Protein AF-A0A7S2DNY4-F1 (afdb_monomer_lite)

Organism: NCBI:txid156173

Radius of gyration: 31.81 Å; chains: 1; bounding box: 80×97×80 Å

Structure (mmCIF, N/CA/C/O backbone):
data_AF-A0A7S2DNY4-F1
#
_entry.id   AF-A0A7S2DNY4-F1
#
loop_
_atom_site.group_PDB
_atom_site.id
_atom_site.type_symbol
_atom_site.label_atom_id
_atom_site.label_alt_id
_atom_site.label_comp_id
_atom_site.label_asym_id
_atom_site.label_entity_id
_atom_site.label_seq_id
_atom_site.pdbx_PDB_ins_code
_atom_site.Cartn_x
_atom_site.Cartn_y
_atom_site.Cartn_z
_atom_site.occupancy
_atom_site.B_iso_or_equiv
_atom_site.auth_seq_id
_atom_site.auth_comp_id
_atom_site.auth_asym_id
_atom_site.auth_atom_id
_atom_site.pdbx_PDB_model_num
ATOM 1 N N . ALA A 1 1 ? 21.271 26.462 -1.110 1.00 66.25 1 ALA A N 1
ATOM 2 C CA . ALA A 1 1 ? 22.446 25.571 -1.127 1.00 66.25 1 ALA A CA 1
ATOM 3 C C . ALA A 1 1 ? 22.171 24.322 -0.297 1.00 66.25 1 ALA A C 1
ATOM 5 O 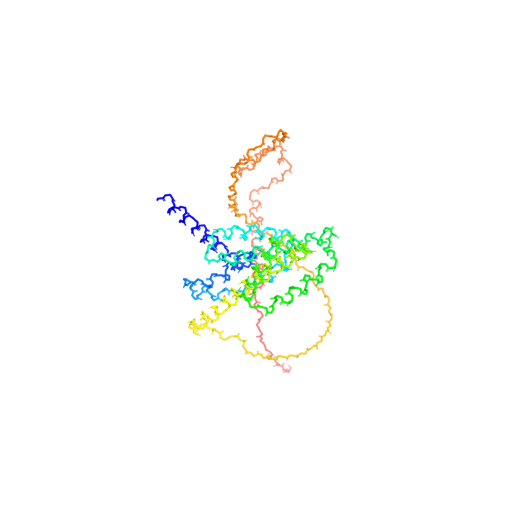O . ALA A 1 1 ? 22.101 23.269 -0.898 1.00 66.25 1 ALA A O 1
ATOM 6 N N . PHE A 1 2 ? 21.908 24.433 1.014 1.00 72.88 2 PHE A N 1
ATOM 7 C CA . PHE A 1 2 ? 21.567 23.282 1.872 1.00 72.88 2 PHE A CA 1
ATOM 8 C C . PHE A 1 2 ? 20.308 22.519 1.410 1.00 72.88 2 PHE A C 1
ATOM 10 O O . PHE A 1 2 ? 20.415 21.366 1.028 1.00 72.88 2 PHE A O 1
ATOM 17 N N . TYR A 1 3 ? 19.165 23.203 1.273 1.00 73.00 3 TYR A N 1
ATOM 18 C CA . TYR A 1 3 ? 17.910 22.604 0.774 1.00 73.00 3 TYR A CA 1
ATOM 19 C C . TYR A 1 3 ? 17.984 22.005 -0.641 1.00 73.00 3 TYR A C 1
ATOM 21 O O . TYR A 1 3 ? 17.169 21.174 -1.018 1.00 73.00 3 TYR A O 1
ATOM 29 N N . ASP A 1 4 ? 18.928 22.473 -1.456 1.00 82.44 4 ASP A N 1
ATOM 30 C CA . ASP A 1 4 ? 19.145 21.958 -2.815 1.00 82.44 4 ASP A CA 1
ATOM 31 C C . ASP A 1 4 ? 20.057 20.719 -2.802 1.00 82.44 4 ASP A C 1
ATOM 33 O O . ASP A 1 4 ? 20.100 19.972 -3.770 1.00 82.44 4 ASP A O 1
ATOM 37 N N . ASN A 1 5 ? 20.798 20.506 -1.711 1.00 83.94 5 ASN A N 1
ATOM 38 C CA . ASN A 1 5 ? 21.555 19.283 -1.476 1.00 83.94 5 ASN A CA 1
ATOM 39 C C . ASN A 1 5 ? 20.653 18.201 -0.870 1.00 83.94 5 ASN A C 1
ATOM 41 O O . ASN A 1 5 ? 20.598 17.109 -1.408 1.00 83.94 5 ASN A O 1
ATOM 45 N N . GLU A 1 6 ? 19.869 18.552 0.153 1.00 84.50 6 GLU A N 1
ATOM 46 C CA . GLU A 1 6 ? 18.916 17.652 0.824 1.00 84.50 6 GLU A CA 1
ATOM 47 C C . GLU A 1 6 ? 17.929 17.016 -0.168 1.00 84.50 6 GLU A C 1
ATOM 49 O O . GLU A 1 6 ? 17.829 15.799 -0.259 1.00 84.50 6 GLU A O 1
ATOM 54 N N . LYS A 1 7 ? 17.303 17.817 -1.040 1.00 84.38 7 LYS A N 1
ATOM 55 C CA . LYS A 1 7 ? 16.416 17.279 -2.086 1.00 84.38 7 LYS A CA 1
ATOM 56 C C . LYS A 1 7 ? 17.129 16.365 -3.083 1.00 84.38 7 LYS A C 1
ATOM 58 O O . LYS A 1 7 ? 16.564 15.372 -3.526 1.00 84.38 7 LYS A O 1
ATOM 63 N N . ARG A 1 8 ? 18.367 16.699 -3.467 1.00 86.06 8 ARG A N 1
ATOM 64 C CA . ARG A 1 8 ? 19.157 15.844 -4.370 1.00 86.06 8 ARG A CA 1
ATOM 65 C C . ARG A 1 8 ? 19.539 14.530 -3.703 1.00 86.06 8 ARG A C 1
ATOM 67 O O . ARG A 1 8 ? 19.616 13.512 -4.384 1.00 86.06 8 ARG A O 1
ATOM 74 N N . GLU A 1 9 ? 19.793 14.563 -2.403 1.00 88.50 9 GLU A N 1
ATOM 75 C CA . GLU A 1 9 ? 20.090 13.391 -1.596 1.00 88.50 9 GLU A CA 1
ATOM 76 C C . GLU A 1 9 ? 18.865 12.477 -1.480 1.00 88.50 9 GLU A C 1
ATOM 78 O O . GLU A 1 9 ? 18.977 11.299 -1.810 1.00 88.50 9 GLU A O 1
ATOM 83 N N . GLU A 1 10 ? 17.685 13.013 -1.160 1.00 87.69 10 GLU A N 1
ATOM 84 C CA . GLU A 1 10 ? 16.417 12.263 -1.152 1.00 87.69 10 GLU A CA 1
ATOM 85 C C . GLU A 1 10 ? 16.124 11.612 -2.517 1.00 87.69 10 GLU A C 1
ATOM 87 O O . GLU A 1 10 ? 15.805 10.423 -2.602 1.00 87.69 10 GLU A O 1
ATOM 92 N N . GLU A 1 11 ? 16.292 12.358 -3.615 1.00 86.69 11 GLU A N 1
ATOM 93 C CA . GLU A 1 11 ? 16.132 11.830 -4.976 1.00 86.69 11 GLU A CA 1
ATOM 94 C C . GLU A 1 11 ? 17.141 10.719 -5.293 1.00 86.69 11 GLU A C 1
ATOM 96 O O . GLU A 1 11 ? 16.809 9.738 -5.968 1.00 86.69 11 GLU A O 1
ATOM 101 N N . PHE A 1 12 ? 18.384 10.862 -4.830 1.00 89.56 12 PHE A N 1
ATOM 102 C CA . PHE A 1 12 ? 19.413 9.845 -5.006 1.00 89.56 12 PHE A CA 1
ATOM 103 C C . PHE A 1 12 ? 19.085 8.585 -4.203 1.00 89.56 12 PHE A C 1
ATOM 105 O O . PHE A 1 12 ? 19.126 7.488 -4.763 1.00 89.56 12 PHE A O 1
ATOM 112 N N . GLN A 1 13 ? 18.687 8.729 -2.938 1.00 88.50 13 GLN A N 1
ATOM 113 C CA . GLN A 1 13 ? 18.249 7.622 -2.088 1.00 88.50 13 GLN A CA 1
ATOM 114 C C . GLN A 1 13 ? 17.053 6.889 -2.703 1.00 88.50 13 GLN A C 1
ATOM 116 O O . GLN A 1 13 ? 17.044 5.657 -2.756 1.00 88.50 13 GLN A O 1
ATOM 121 N N . LEU A 1 14 ? 16.078 7.622 -3.250 1.00 87.88 14 LEU A N 1
ATOM 122 C CA . LEU A 1 14 ? 14.929 7.032 -3.932 1.00 87.88 14 LEU A CA 1
ATOM 123 C C . LEU A 1 14 ? 15.353 6.224 -5.168 1.00 87.88 14 LEU A C 1
ATOM 125 O O . LEU A 1 14 ? 14.909 5.088 -5.336 1.00 87.88 14 LEU A O 1
ATOM 129 N N . LYS A 1 15 ? 16.254 6.761 -6.001 1.00 88.75 15 LYS A N 1
ATOM 130 C CA . LYS A 1 15 ? 16.796 6.051 -7.176 1.00 88.75 15 LYS A CA 1
ATOM 131 C C . LYS A 1 15 ? 17.591 4.806 -6.787 1.00 88.75 15 LYS A C 1
ATOM 133 O O . LYS A 1 15 ? 17.430 3.761 -7.411 1.00 88.75 15 LYS A O 1
ATOM 138 N N . GLN A 1 16 ? 18.422 4.888 -5.749 1.00 90.00 16 GLN A N 1
ATOM 139 C CA . GLN A 1 16 ? 19.158 3.734 -5.226 1.00 90.00 16 GLN A CA 1
ATOM 140 C C . GLN A 1 16 ? 18.201 2.661 -4.697 1.00 90.00 16 GLN A C 1
ATOM 142 O O . GLN A 1 16 ? 18.347 1.485 -5.027 1.00 90.00 16 GLN A O 1
ATOM 147 N N . SER A 1 17 ? 17.189 3.064 -3.922 1.00 87.94 17 SER A N 1
ATOM 148 C CA . SER A 1 17 ? 16.150 2.166 -3.411 1.00 87.94 17 SER A CA 1
ATOM 149 C C . SER A 1 17 ? 15.397 1.475 -4.552 1.00 87.94 17 SER A C 1
ATOM 151 O O . SER A 1 17 ? 15.199 0.264 -4.502 1.00 87.94 17 SER A O 1
ATOM 153 N N . HIS A 1 18 ? 15.049 2.216 -5.609 1.00 88.06 18 HIS A N 1
ATOM 154 C CA . HIS A 1 18 ? 14.408 1.674 -6.806 1.00 88.06 18 HIS A CA 1
ATOM 155 C C . HIS A 1 18 ? 15.294 0.653 -7.532 1.00 88.06 18 HIS A C 1
ATOM 157 O O . HIS A 1 18 ? 14.857 -0.465 -7.783 1.00 88.06 18 HIS A O 1
ATOM 163 N N . ASN A 1 19 ? 16.555 0.991 -7.811 1.00 89.00 19 ASN A N 1
ATOM 164 C CA . ASN A 1 19 ? 17.479 0.076 -8.489 1.00 89.00 19 ASN A CA 1
ATOM 165 C C . ASN A 1 19 ? 17.714 -1.209 -7.684 1.00 89.00 19 ASN A C 1
ATOM 167 O O . ASN A 1 19 ? 17.729 -2.300 -8.248 1.00 89.00 19 ASN A O 1
ATOM 171 N N . ARG A 1 20 ? 17.855 -1.103 -6.356 1.00 90.38 20 ARG A N 1
ATOM 172 C CA . ARG A 1 20 ? 17.975 -2.273 -5.472 1.00 90.38 20 ARG A CA 1
ATOM 173 C C . ARG A 1 20 ? 16.726 -3.150 -5.521 1.00 90.38 20 ARG A C 1
ATOM 175 O O . ARG A 1 20 ? 16.860 -4.370 -5.579 1.00 90.38 20 ARG A O 1
ATOM 182 N N . ALA A 1 21 ? 15.541 -2.540 -5.503 1.00 89.44 21 ALA A N 1
ATOM 183 C CA . ALA A 1 21 ? 14.273 -3.252 -5.630 1.00 89.44 21 ALA A CA 1
ATOM 184 C C . ALA A 1 21 ? 14.193 -4.003 -6.968 1.00 89.44 21 ALA A C 1
ATOM 186 O O . ALA A 1 21 ? 13.974 -5.211 -6.975 1.00 89.44 21 ALA A O 1
ATOM 187 N N . HIS A 1 22 ? 14.484 -3.322 -8.079 1.00 89.81 22 HIS A N 1
ATOM 188 C CA . HIS A 1 22 ? 14.480 -3.911 -9.419 1.00 89.81 22 HIS A CA 1
ATOM 189 C C . HIS A 1 22 ? 15.436 -5.112 -9.543 1.00 89.81 22 HIS A C 1
ATOM 191 O O . HIS A 1 22 ? 15.054 -6.173 -10.038 1.00 89.81 22 HIS A O 1
ATOM 197 N N . ILE A 1 23 ? 16.662 -5.010 -9.012 1.00 90.12 23 ILE A N 1
ATOM 198 C CA . ILE A 1 23 ? 17.617 -6.135 -8.994 1.00 90.12 23 ILE A CA 1
ATOM 199 C C . ILE A 1 23 ? 17.047 -7.331 -8.215 1.00 90.12 23 ILE A C 1
ATOM 201 O O . ILE A 1 23 ? 17.104 -8.465 -8.682 1.00 90.12 23 ILE A O 1
ATOM 205 N N . ARG A 1 24 ? 16.450 -7.110 -7.038 1.00 92.19 24 ARG A N 1
ATOM 206 C CA . ARG A 1 24 ? 15.883 -8.214 -6.246 1.00 92.19 24 ARG A CA 1
ATOM 207 C C . ARG A 1 24 ? 14.709 -8.890 -6.944 1.00 92.19 24 ARG A C 1
ATOM 209 O O . ARG A 1 24 ? 14.608 -10.116 -6.878 1.00 92.19 24 ARG A O 1
ATOM 216 N N . VAL A 1 25 ? 13.831 -8.121 -7.591 1.00 91.06 25 VAL A N 1
ATOM 217 C CA . VAL A 1 25 ? 12.679 -8.689 -8.305 1.00 91.06 25 VAL A CA 1
ATOM 218 C C . VAL A 1 25 ? 13.137 -9.479 -9.529 1.00 91.06 25 VAL A C 1
ATOM 220 O O . VAL A 1 25 ? 12.710 -10.620 -9.708 1.00 91.06 25 VAL A O 1
ATOM 223 N N . THR A 1 26 ? 14.072 -8.938 -10.313 1.00 88.94 26 THR A N 1
ATOM 224 C CA . THR A 1 26 ? 14.643 -9.641 -11.476 1.00 88.94 26 THR A CA 1
ATOM 225 C C . THR A 1 26 ? 15.388 -10.924 -11.087 1.00 88.94 26 THR A C 1
ATOM 227 O O . THR A 1 26 ? 15.329 -11.912 -11.818 1.00 88.94 26 THR A O 1
ATOM 230 N N . GLU A 1 27 ? 16.008 -10.966 -9.906 1.00 91.81 27 GLU A N 1
ATOM 231 C CA . GLU A 1 27 ? 16.640 -12.166 -9.333 1.00 91.81 27 GLU A CA 1
ATOM 232 C C . GLU A 1 27 ? 15.645 -13.160 -8.695 1.00 91.81 27 GLU A C 1
ATOM 234 O O . GLU A 1 27 ? 16.053 -14.222 -8.222 1.00 91.81 27 GLU A O 1
ATOM 239 N N . GLY A 1 28 ? 14.343 -12.851 -8.668 1.00 88.81 28 GLY A N 1
ATOM 240 C CA . GLY A 1 28 ? 13.301 -13.725 -8.114 1.00 88.81 28 GLY A CA 1
ATOM 241 C C . GLY A 1 28 ? 13.234 -13.754 -6.582 1.00 88.81 28 GLY A C 1
ATOM 242 O O . GLY A 1 28 ? 12.648 -14.669 -6.008 1.00 88.81 28 GLY A O 1
ATOM 243 N N . ARG A 1 29 ? 13.833 -12.762 -5.917 1.00 91.25 29 ARG A N 1
ATOM 244 C CA . ARG A 1 29 ? 13.894 -12.613 -4.452 1.00 91.25 29 ARG A CA 1
ATOM 245 C C . ARG A 1 29 ? 13.378 -11.248 -3.984 1.00 91.25 29 ARG A C 1
ATOM 247 O O . ARG A 1 29 ? 13.842 -10.711 -2.978 1.00 91.25 29 ARG A O 1
ATOM 254 N N . GLY A 1 30 ? 12.461 -10.669 -4.755 1.00 88.69 30 GLY A N 1
ATOM 255 C CA . GLY A 1 30 ? 11.836 -9.387 -4.452 1.00 88.69 30 GLY A CA 1
ATOM 256 C C . GLY A 1 30 ? 11.062 -9.445 -3.141 1.00 88.69 30 GLY A C 1
ATOM 257 O O . GLY A 1 30 ? 10.309 -10.389 -2.899 1.00 88.69 30 GLY A O 1
ATOM 258 N N . LYS A 1 31 ? 11.240 -8.429 -2.295 1.00 92.19 31 LYS A N 1
ATOM 259 C CA . LYS A 1 31 ? 10.370 -8.225 -1.136 1.00 92.19 31 LYS A CA 1
ATOM 260 C C . LYS A 1 31 ? 9.000 -7.709 -1.593 1.00 92.19 31 LYS A C 1
ATOM 262 O O . LYS A 1 31 ? 8.906 -7.113 -2.668 1.00 92.19 31 LYS A O 1
ATOM 267 N N . PRO A 1 32 ? 7.951 -7.816 -0.762 1.00 92.56 32 PRO A N 1
ATOM 268 C CA . PRO A 1 32 ? 6.645 -7.252 -1.092 1.00 92.56 32 PRO A CA 1
ATOM 269 C C . PRO A 1 32 ? 6.681 -5.759 -1.453 1.00 92.56 32 PRO A C 1
ATOM 271 O O . PRO A 1 32 ? 6.035 -5.337 -2.409 1.00 92.56 32 PRO A O 1
ATOM 274 N N . ILE A 1 33 ? 7.492 -4.960 -0.747 1.00 93.62 33 ILE A N 1
ATOM 275 C CA . ILE A 1 33 ? 7.677 -3.539 -1.076 1.00 93.62 33 ILE A CA 1
ATOM 276 C C . ILE A 1 33 ? 8.336 -3.335 -2.445 1.00 93.62 33 ILE A C 1
ATOM 278 O O . ILE A 1 33 ? 8.017 -2.369 -3.139 1.00 93.62 33 ILE A O 1
ATOM 282 N N . ASP A 1 34 ? 9.238 -4.238 -2.841 1.00 93.62 34 ASP A N 1
ATOM 283 C CA . ASP A 1 34 ? 9.963 -4.153 -4.105 1.00 93.62 34 ASP A CA 1
ATOM 284 C C . ASP A 1 34 ? 8.990 -4.388 -5.270 1.00 93.62 34 ASP A C 1
ATOM 286 O O . ASP A 1 34 ? 8.984 -3.610 -6.220 1.00 93.62 34 ASP A O 1
ATOM 290 N N . LEU A 1 35 ? 8.094 -5.376 -5.143 1.00 92.44 35 LEU A N 1
ATOM 291 C CA . LEU A 1 35 ? 7.047 -5.683 -6.128 1.00 92.44 35 LEU A CA 1
ATOM 292 C C . LEU A 1 35 ? 6.082 -4.505 -6.321 1.00 92.44 35 LEU A C 1
ATOM 294 O O . LEU A 1 35 ? 5.736 -4.147 -7.450 1.00 92.44 35 LEU A O 1
ATOM 298 N N . VAL A 1 36 ? 5.679 -3.854 -5.225 1.00 93.19 36 VAL A N 1
ATOM 299 C CA . VAL A 1 36 ? 4.837 -2.648 -5.280 1.00 93.19 36 VAL A CA 1
ATOM 300 C C . VAL A 1 36 ? 5.592 -1.484 -5.913 1.00 93.19 36 VAL A C 1
ATOM 302 O O . VAL A 1 36 ? 5.057 -0.805 -6.786 1.00 93.19 36 VAL A O 1
ATOM 305 N N . SER A 1 37 ? 6.839 -1.256 -5.496 1.00 92.25 37 SER A N 1
ATOM 306 C CA . SER A 1 37 ? 7.688 -0.191 -6.033 1.00 92.25 37 SER A CA 1
ATOM 307 C C . SER A 1 37 ? 7.889 -0.334 -7.538 1.00 92.25 37 SER A C 1
ATOM 309 O O . SER A 1 37 ? 7.795 0.650 -8.265 1.00 92.25 37 SER A O 1
ATOM 311 N N . GLU A 1 38 ? 8.176 -1.546 -7.999 1.00 91.94 38 GLU A N 1
ATOM 312 C CA . GLU A 1 38 ? 8.375 -1.836 -9.414 1.00 91.94 38 GLU A CA 1
ATOM 313 C C . GLU A 1 38 ? 7.056 -1.732 -10.193 1.00 91.94 38 GLU A C 1
ATOM 315 O O . GLU A 1 38 ? 7.017 -1.198 -11.294 1.00 91.94 38 GLU A O 1
ATOM 320 N N . SER A 1 39 ? 5.928 -2.123 -9.596 1.00 92.62 39 SER A N 1
ATOM 321 C CA . SER A 1 39 ? 4.612 -1.903 -10.210 1.00 92.62 39 SER A CA 1
ATOM 322 C C . SER A 1 39 ? 4.319 -0.412 -10.426 1.00 92.62 39 SER A C 1
ATOM 324 O O . SER A 1 39 ? 3.777 -0.033 -11.462 1.00 92.62 39 SER A O 1
ATOM 3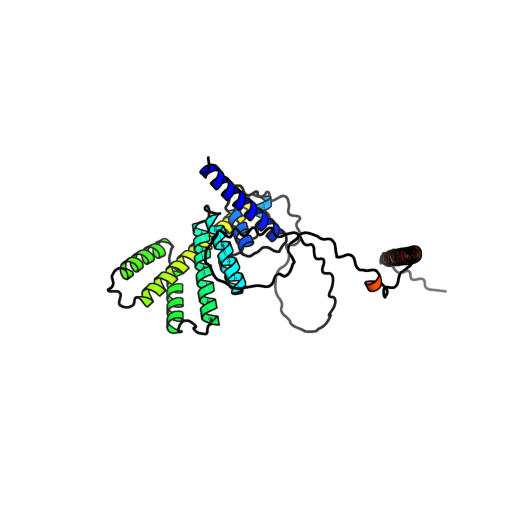26 N N . LEU A 1 40 ? 4.688 0.452 -9.476 1.00 92.62 40 LEU A N 1
ATOM 327 C CA . LEU A 1 40 ? 4.494 1.899 -9.598 1.00 92.62 40 LEU A CA 1
ATOM 328 C C . LEU A 1 40 ? 5.430 2.555 -10.618 1.00 92.62 40 LEU A C 1
ATOM 330 O O . LEU A 1 40 ? 5.070 3.599 -11.162 1.00 92.62 40 LEU A O 1
ATOM 334 N N . SER A 1 41 ? 6.599 1.973 -10.906 1.00 90.88 41 SER A N 1
ATOM 335 C CA . SER A 1 41 ? 7.538 2.550 -11.877 1.00 90.88 41 SER A CA 1
ATOM 336 C C . SER A 1 41 ? 6.949 2.604 -13.289 1.00 90.88 41 SER A C 1
ATOM 338 O O . SER A 1 41 ? 7.241 3.532 -14.038 1.00 90.88 41 SER A O 1
ATOM 340 N N . LEU A 1 42 ? 6.010 1.705 -13.611 1.00 92.06 42 LEU A N 1
ATOM 341 C CA . LEU A 1 42 ? 5.239 1.729 -14.858 1.00 92.06 42 LEU A CA 1
ATOM 342 C C . LEU A 1 42 ? 4.471 3.041 -15.069 1.00 92.06 42 LEU A C 1
ATOM 344 O O . LEU A 1 42 ? 4.240 3.433 -16.212 1.00 92.06 42 LEU A O 1
ATOM 348 N N . LEU A 1 43 ? 4.066 3.718 -13.989 1.00 92.19 43 LEU A N 1
ATOM 349 C CA . LEU A 1 43 ? 3.361 5.002 -14.053 1.00 92.19 43 LEU A CA 1
ATOM 350 C C . LEU A 1 43 ? 4.291 6.191 -14.312 1.00 92.19 43 LEU A C 1
ATOM 352 O O . LEU A 1 43 ? 3.802 7.299 -14.530 1.00 92.19 43 LEU A O 1
ATOM 356 N N . LEU A 1 44 ? 5.608 5.991 -14.271 1.00 90.00 44 LEU A N 1
ATOM 357 C CA . LEU A 1 44 ? 6.572 7.037 -14.576 1.00 90.00 44 LEU A CA 1
ATOM 358 C C . LEU A 1 44 ? 6.681 7.239 -16.095 1.00 90.00 44 LEU A C 1
ATOM 360 O O . LEU A 1 44 ? 6.538 6.310 -16.891 1.00 90.00 44 LEU A O 1
ATOM 364 N N . GLU A 1 45 ? 6.893 8.485 -16.514 1.00 84.12 45 GLU A N 1
ATOM 365 C CA . GLU A 1 45 ? 6.951 8.842 -17.938 1.00 84.12 45 GLU A CA 1
ATOM 366 C C . GLU A 1 45 ? 8.257 8.391 -18.611 1.00 84.12 45 GLU A C 1
ATOM 368 O O . GLU A 1 45 ? 8.278 8.187 -19.824 1.00 84.12 45 GLU A O 1
ATOM 373 N N . ASP A 1 46 ? 9.324 8.237 -17.827 1.00 84.12 46 ASP A N 1
ATOM 374 C CA . ASP A 1 46 ? 10.694 7.940 -18.246 1.00 84.12 46 ASP A CA 1
ATOM 375 C C . ASP A 1 46 ? 11.028 6.443 -18.293 1.00 84.12 46 ASP A C 1
ATOM 377 O O . ASP A 1 46 ? 12.172 6.089 -18.568 1.00 84.12 46 ASP A O 1
ATOM 381 N N . ILE A 1 47 ? 10.051 5.561 -18.063 1.00 84.38 47 ILE A N 1
ATOM 382 C CA . ILE A 1 47 ? 10.285 4.119 -18.140 1.00 84.38 47 ILE A CA 1
ATOM 383 C C . ILE A 1 47 ? 10.519 3.659 -19.586 1.00 84.38 47 ILE A C 1
ATOM 385 O O . ILE A 1 47 ? 9.718 3.921 -20.493 1.00 84.38 47 ILE A O 1
ATOM 389 N N . GLU A 1 48 ? 11.617 2.935 -19.795 1.00 82.75 48 GLU A N 1
ATOM 390 C CA . GLU A 1 48 ? 11.963 2.365 -21.095 1.00 82.75 48 GLU A CA 1
ATOM 391 C C . GLU A 1 48 ? 11.039 1.176 -21.437 1.00 82.75 48 GLU A C 1
ATOM 393 O O . GLU A 1 48 ? 10.682 0.390 -20.552 1.00 82.75 48 GLU A O 1
ATOM 398 N N . PRO A 1 49 ? 10.651 0.978 -22.715 1.00 79.62 49 PRO A N 1
ATOM 399 C CA . PRO A 1 49 ? 9.767 -0.123 -23.111 1.00 79.62 49 PRO A CA 1
ATOM 400 C C . PRO A 1 49 ? 10.303 -1.517 -22.752 1.00 79.62 49 PRO A C 1
ATOM 402 O O . PRO A 1 49 ? 9.521 -2.405 -22.417 1.00 79.62 49 PRO A O 1
ATOM 405 N N . GLU A 1 50 ? 11.625 -1.705 -22.813 1.00 81.19 50 GLU A N 1
ATOM 406 C CA . GLU A 1 50 ? 12.293 -2.964 -22.459 1.00 81.19 50 GLU A CA 1
ATOM 407 C C . GLU A 1 50 ? 12.170 -3.271 -20.960 1.00 81.19 50 GLU A C 1
ATOM 409 O O . GLU A 1 50 ? 11.846 -4.398 -20.585 1.00 81.19 50 GLU A O 1
ATOM 414 N N . GLU A 1 51 ? 12.359 -2.260 -20.105 1.00 81.69 51 GLU A N 1
ATOM 415 C CA . GLU A 1 51 ? 12.196 -2.383 -18.653 1.00 81.69 51 GLU A CA 1
ATOM 416 C C . GLU A 1 51 ? 10.730 -2.674 -18.310 1.00 81.69 51 GLU A C 1
ATOM 418 O O . GLU A 1 51 ? 10.428 -3.644 -17.614 1.00 81.69 51 GLU A O 1
ATOM 423 N N . ALA A 1 52 ? 9.799 -1.917 -18.900 1.00 85.00 52 ALA A N 1
ATOM 424 C CA . ALA A 1 52 ? 8.365 -2.094 -18.692 1.00 85.00 52 ALA A CA 1
ATOM 425 C C . ALA A 1 52 ? 7.848 -3.494 -19.078 1.00 85.00 52 ALA A C 1
ATOM 427 O O . ALA A 1 52 ? 6.911 -4.000 -18.454 1.00 85.00 52 ALA A O 1
ATOM 428 N N . ALA A 1 53 ? 8.443 -4.137 -20.089 1.00 84.44 53 ALA A N 1
ATOM 429 C CA . ALA A 1 53 ? 8.044 -5.472 -20.537 1.00 84.44 53 ALA A CA 1
ATOM 430 C C . ALA A 1 53 ? 8.316 -6.564 -19.484 1.00 84.44 53 ALA A C 1
ATOM 432 O O . ALA A 1 53 ? 7.547 -7.526 -19.381 1.00 84.44 53 ALA A O 1
ATOM 433 N N . GLY A 1 54 ? 9.381 -6.412 -18.690 1.00 85.25 54 GLY A N 1
ATOM 434 C CA . GLY A 1 54 ? 9.762 -7.361 -17.640 1.00 85.25 54 GLY A CA 1
ATOM 435 C C . GLY A 1 54 ? 8.890 -7.285 -16.384 1.00 85.25 54 GLY A C 1
ATOM 436 O O . GLY A 1 54 ? 8.726 -8.288 -15.685 1.00 85.25 54 GLY A O 1
ATOM 437 N N . ILE A 1 55 ? 8.282 -6.126 -16.121 1.00 89.00 55 ILE A N 1
ATOM 438 C CA . ILE A 1 55 ? 7.561 -5.853 -14.873 1.00 89.00 55 ILE A CA 1
ATOM 439 C C . ILE A 1 55 ? 6.223 -6.586 -14.849 1.00 89.00 55 ILE A C 1
ATOM 441 O O . ILE A 1 55 ? 5.391 -6.449 -15.751 1.00 89.00 55 ILE A O 1
ATOM 445 N N . LYS A 1 56 ? 5.955 -7.343 -13.782 1.00 89.50 56 LYS A N 1
ATOM 446 C CA . LYS A 1 56 ? 4.669 -8.018 -13.548 1.00 89.50 56 LYS A CA 1
ATOM 447 C C . LYS A 1 56 ? 3.915 -7.303 -12.424 1.00 89.50 56 LYS A C 1
ATOM 449 O O . LYS A 1 56 ? 4.262 -7.503 -11.270 1.00 89.50 56 LYS A O 1
ATOM 454 N N . PRO A 1 57 ? 2.892 -6.489 -12.743 1.00 89.81 57 PRO A N 1
ATOM 455 C CA . PRO A 1 57 ? 2.187 -5.732 -11.728 1.00 89.81 57 PRO A CA 1
ATOM 456 C C . PRO A 1 57 ? 1.310 -6.656 -10.887 1.00 89.81 57 PRO A C 1
ATOM 458 O O . PRO A 1 57 ? 0.363 -7.272 -11.391 1.00 89.81 57 PRO A O 1
ATOM 461 N N . GLU A 1 58 ? 1.618 -6.723 -9.600 1.00 88.25 58 GLU A N 1
ATOM 462 C CA . GLU A 1 58 ? 0.866 -7.490 -8.610 1.00 88.25 58 GLU A CA 1
ATOM 463 C C . GLU A 1 58 ? -0.162 -6.609 -7.906 1.00 88.25 58 GLU A C 1
ATOM 465 O O . GLU A 1 58 ? 0.040 -5.405 -7.759 1.00 88.25 58 GLU A O 1
ATOM 470 N N . ASP A 1 59 ? -1.284 -7.204 -7.496 1.00 90.94 59 ASP A N 1
ATOM 471 C CA . ASP A 1 59 ? -2.320 -6.485 -6.756 1.00 90.94 59 ASP A CA 1
ATOM 472 C C . ASP A 1 59 ? -1.817 -6.173 -5.335 1.00 90.94 59 ASP A C 1
ATOM 474 O O . ASP A 1 59 ? -1.661 -7.103 -4.531 1.00 90.94 59 ASP A O 1
ATOM 478 N N . PRO A 1 60 ? -1.608 -4.890 -4.975 1.00 89.62 60 PRO A N 1
ATOM 479 C CA . PRO A 1 60 ? -1.095 -4.536 -3.658 1.00 89.62 60 PRO A CA 1
ATOM 480 C C . PRO A 1 60 ? -2.038 -4.940 -2.516 1.00 89.62 60 PRO A C 1
ATOM 482 O O . PRO A 1 60 ? -1.593 -5.090 -1.381 1.00 89.62 60 PRO A O 1
ATOM 485 N N . LEU A 1 61 ? -3.331 -5.156 -2.792 1.00 89.31 61 LEU A N 1
ATOM 486 C CA . LEU A 1 61 ? -4.303 -5.608 -1.791 1.00 89.31 61 LEU A CA 1
ATOM 487 C C . LEU A 1 61 ? -4.145 -7.091 -1.431 1.00 89.31 61 LEU A C 1
ATOM 489 O O . LEU A 1 61 ? -4.571 -7.505 -0.349 1.00 89.31 61 LEU A O 1
ATOM 493 N N . LEU A 1 62 ? -3.549 -7.898 -2.314 1.00 89.88 62 LEU A N 1
ATOM 494 C CA . LEU A 1 62 ? -3.316 -9.325 -2.069 1.00 89.88 62 LEU A CA 1
ATOM 495 C C . LEU A 1 62 ? -2.034 -9.582 -1.276 1.00 89.88 62 LEU A C 1
ATOM 497 O O . LEU A 1 62 ? -1.933 -10.612 -0.610 1.00 89.88 62 LEU A O 1
ATOM 501 N N . ILE A 1 63 ? -1.096 -8.634 -1.294 1.00 88.50 63 ILE A N 1
ATOM 502 C CA . ILE A 1 63 ? 0.193 -8.739 -0.604 1.00 88.50 63 ILE A CA 1
ATOM 503 C C . ILE A 1 63 ? 0.001 -8.977 0.895 1.00 88.50 63 ILE A C 1
ATOM 505 O O . ILE A 1 63 ? 0.610 -9.880 1.463 1.00 88.50 63 ILE A O 1
ATOM 509 N N . PHE A 1 64 ? -0.896 -8.226 1.535 1.00 86.44 64 PHE A N 1
ATOM 510 C CA . PHE A 1 64 ? -1.112 -8.318 2.981 1.00 86.44 64 PHE A CA 1
ATOM 511 C C . PHE A 1 64 ? -1.677 -9.672 3.440 1.00 86.44 64 PHE A C 1
ATOM 513 O O . PHE A 1 64 ? -1.515 -10.041 4.599 1.00 86.44 64 PHE A O 1
ATOM 520 N N . GLN A 1 65 ? -2.332 -10.431 2.555 1.00 83.81 65 GLN A N 1
ATOM 521 C CA . GLN A 1 65 ? -2.991 -11.693 2.917 1.00 83.81 65 GLN A CA 1
ATOM 522 C C . GLN A 1 65 ? -2.008 -12.858 3.081 1.00 83.81 65 GLN A C 1
ATOM 524 O O . GLN A 1 65 ? -2.363 -13.883 3.660 1.00 83.81 65 GLN A O 1
ATOM 529 N N . GLN A 1 66 ? -0.791 -12.719 2.553 1.00 82.94 66 GLN A N 1
ATOM 530 C CA . GLN A 1 66 ? 0.198 -13.796 2.485 1.00 82.94 66 GLN A CA 1
ATOM 531 C C . GLN A 1 66 ? 1.315 -13.654 3.529 1.00 82.94 66 GLN A C 1
ATOM 533 O O . GLN A 1 66 ? 2.196 -14.508 3.587 1.00 82.94 66 GLN A O 1
ATOM 538 N N . LEU A 1 67 ? 1.285 -12.598 4.349 1.00 88.94 67 LEU A N 1
ATOM 539 C CA . LEU A 1 67 ? 2.368 -12.248 5.267 1.00 88.94 67 LEU A CA 1
ATOM 540 C C . LEU A 1 67 ? 2.077 -12.681 6.704 1.00 88.94 67 LEU A C 1
ATOM 542 O O . LEU A 1 67 ? 0.954 -12.596 7.203 1.00 88.94 67 LEU A O 1
ATOM 546 N N . THR A 1 68 ? 3.125 -13.110 7.400 1.00 89.88 68 THR A N 1
ATOM 547 C CA . THR A 1 68 ? 3.099 -13.305 8.853 1.00 89.88 68 THR A CA 1
ATOM 548 C C . THR A 1 68 ? 3.100 -11.959 9.585 1.00 89.88 68 THR A C 1
ATOM 550 O O . THR A 1 68 ? 3.518 -10.941 9.043 1.00 89.88 68 THR A O 1
ATOM 553 N N . THR A 1 69 ? 2.712 -11.930 10.866 1.00 89.12 69 THR A N 1
ATOM 554 C CA . THR A 1 69 ? 2.724 -10.690 11.676 1.00 89.12 69 THR A CA 1
ATOM 555 C C . THR A 1 69 ? 4.099 -10.027 11.753 1.00 89.12 69 THR A C 1
ATOM 557 O O . THR A 1 69 ? 4.184 -8.807 11.830 1.00 89.12 69 THR A O 1
ATOM 560 N N . ARG A 1 70 ? 5.186 -10.811 11.730 1.00 91.44 70 ARG A N 1
ATOM 561 C CA . ARG A 1 70 ? 6.546 -10.256 11.705 1.00 91.44 70 ARG A CA 1
ATOM 562 C C . ARG A 1 70 ? 6.836 -9.574 10.368 1.00 91.44 70 ARG A C 1
ATOM 564 O O . ARG A 1 70 ? 7.262 -8.428 10.365 1.00 91.44 70 ARG A O 1
ATOM 571 N N . GLU A 1 71 ? 6.573 -10.262 9.261 1.00 93.00 71 GLU A N 1
ATOM 572 C CA . GLU A 1 71 ? 6.805 -9.728 7.911 1.00 93.00 71 GLU A CA 1
ATOM 573 C C . GLU A 1 71 ? 5.925 -8.510 7.625 1.00 93.00 71 GLU A C 1
ATOM 575 O O . GLU A 1 71 ? 6.355 -7.584 6.947 1.00 93.00 71 GLU A O 1
ATOM 580 N N . LEU A 1 72 ? 4.711 -8.479 8.179 1.00 93.12 72 LEU A N 1
ATOM 581 C CA . LEU A 1 72 ? 3.812 -7.341 8.059 1.00 93.12 72 LEU A CA 1
ATOM 582 C C . LEU A 1 72 ? 4.372 -6.089 8.753 1.00 93.12 72 LEU A C 1
ATOM 584 O O . LEU A 1 72 ? 4.355 -5.023 8.148 1.00 93.12 72 LEU A O 1
ATOM 588 N N . ARG A 1 73 ? 4.963 -6.231 9.949 1.00 93.31 73 ARG A N 1
ATOM 589 C CA . ARG A 1 73 ? 5.635 -5.124 10.660 1.00 93.31 73 ARG A CA 1
ATOM 590 C C . ARG A 1 73 ? 6.876 -4.623 9.934 1.00 93.31 73 ARG A C 1
ATOM 592 O O . ARG A 1 73 ? 7.119 -3.419 9.868 1.00 93.31 73 ARG A O 1
ATOM 599 N N . GLU A 1 74 ? 7.662 -5.540 9.374 1.00 93.88 74 GLU A N 1
ATOM 600 C CA . GLU A 1 74 ? 8.801 -5.183 8.522 1.00 93.88 74 GLU A CA 1
ATOM 601 C C . GLU A 1 74 ? 8.321 -4.403 7.286 1.00 93.88 74 GLU A C 1
ATOM 603 O O . GLU A 1 74 ? 8.858 -3.336 6.974 1.00 93.88 74 GLU A O 1
ATOM 608 N N . LEU A 1 75 ? 7.247 -4.873 6.641 1.00 94.31 75 LEU A N 1
ATOM 609 C CA . LEU A 1 75 ? 6.622 -4.191 5.512 1.00 94.31 75 LEU A CA 1
ATOM 610 C C . LEU A 1 75 ? 6.053 -2.820 5.909 1.00 94.31 75 LEU A C 1
ATOM 612 O O . LEU A 1 75 ? 6.224 -1.865 5.155 1.00 94.31 75 LEU A O 1
ATOM 616 N N . HIS A 1 76 ? 5.422 -2.675 7.077 1.00 94.56 76 HIS A N 1
ATOM 617 C CA . HIS A 1 76 ? 4.918 -1.387 7.571 1.00 94.56 76 HIS A CA 1
ATOM 618 C C . HIS A 1 76 ? 6.042 -0.362 7.716 1.00 94.56 76 HIS A C 1
ATOM 620 O O . HIS A 1 76 ? 5.915 0.768 7.233 1.00 94.56 76 HIS A O 1
ATOM 626 N N . ALA A 1 77 ? 7.173 -0.765 8.301 1.00 95.00 77 ALA A N 1
ATOM 627 C CA . ALA A 1 77 ? 8.352 0.086 8.430 1.00 95.00 77 ALA A CA 1
ATOM 628 C C . ALA A 1 77 ? 8.941 0.466 7.057 1.00 95.00 77 ALA A C 1
ATOM 630 O O . ALA A 1 77 ? 9.319 1.620 6.829 1.00 95.00 77 ALA A O 1
ATOM 631 N N . GLU A 1 78 ? 8.990 -0.475 6.112 1.00 94.19 78 GLU A N 1
ATOM 632 C CA . GLU A 1 78 ? 9.415 -0.223 4.730 1.00 94.19 78 GLU A CA 1
ATOM 633 C C . GLU A 1 78 ? 8.462 0.736 3.991 1.00 94.19 78 GLU A C 1
ATOM 635 O O . GLU A 1 78 ? 8.931 1.695 3.371 1.00 94.19 78 GLU A O 1
ATOM 640 N N . ILE A 1 79 ? 7.141 0.559 4.117 1.00 94.75 79 ILE A N 1
ATOM 641 C CA . ILE A 1 79 ? 6.119 1.473 3.580 1.00 94.75 79 ILE A CA 1
ATOM 642 C C . ILE A 1 79 ? 6.283 2.868 4.189 1.00 94.75 79 ILE A C 1
ATOM 644 O O . ILE A 1 79 ? 6.205 3.864 3.471 1.00 94.75 79 ILE A O 1
ATOM 648 N N . CYS A 1 80 ? 6.533 2.970 5.497 1.00 93.75 80 CYS A N 1
ATOM 649 C CA . CYS A 1 80 ? 6.714 4.256 6.164 1.00 93.75 80 CYS A CA 1
ATOM 650 C C . CYS A 1 80 ? 7.933 5.016 5.638 1.00 93.75 80 CYS A C 1
ATOM 652 O O . CYS A 1 80 ? 7.789 6.190 5.290 1.00 93.75 80 CYS A O 1
ATOM 654 N N . ARG A 1 81 ? 9.084 4.342 5.513 1.00 92.06 81 ARG A N 1
ATOM 655 C CA . ARG A 1 81 ? 10.292 4.916 4.899 1.00 92.06 81 ARG A CA 1
ATOM 656 C C . ARG A 1 81 ? 10.033 5.320 3.451 1.00 92.06 81 ARG A C 1
ATOM 658 O O . ARG A 1 81 ? 10.366 6.428 3.039 1.00 92.06 81 ARG A O 1
ATOM 665 N N . ARG A 1 82 ? 9.377 4.458 2.670 1.00 90.94 82 ARG A N 1
ATOM 666 C CA . ARG A 1 82 ? 9.096 4.752 1.262 1.00 90.94 82 ARG A CA 1
ATOM 667 C C . ARG A 1 82 ? 8.145 5.935 1.086 1.00 90.94 82 ARG A C 1
ATOM 669 O O . ARG A 1 82 ? 8.384 6.759 0.213 1.00 90.94 82 ARG A O 1
ATOM 676 N N . ALA A 1 83 ? 7.129 6.061 1.934 1.00 91.50 83 ALA A N 1
ATOM 677 C CA . ALA A 1 83 ? 6.189 7.181 1.919 1.00 91.50 83 ALA A CA 1
ATOM 678 C C . ALA A 1 83 ? 6.857 8.543 2.180 1.00 91.50 83 ALA A C 1
ATOM 680 O O . ALA A 1 83 ? 6.327 9.566 1.754 1.00 91.50 83 ALA A O 1
ATOM 681 N N . GLN A 1 84 ? 7.984 8.563 2.901 1.00 90.00 84 GLN A N 1
ATOM 682 C CA . GLN A 1 84 ? 8.766 9.780 3.139 1.00 90.00 84 GLN A CA 1
ATOM 683 C C . GLN A 1 84 ? 9.589 10.166 1.904 1.00 90.00 84 GLN A C 1
ATOM 685 O O . GLN A 1 84 ? 9.650 11.340 1.559 1.00 90.00 84 GLN A O 1
ATOM 690 N N . LEU A 1 85 ? 10.172 9.178 1.217 1.00 88.38 85 LEU A N 1
ATOM 691 C CA . LEU A 1 85 ? 11.036 9.400 0.054 1.00 88.38 85 LEU A CA 1
ATOM 692 C C . LEU A 1 85 ? 10.248 9.653 -1.243 1.00 88.38 85 LEU A C 1
ATOM 694 O O . LEU A 1 85 ? 10.614 10.499 -2.055 1.00 88.38 85 LEU A O 1
ATOM 698 N N . ASP A 1 86 ? 9.164 8.912 -1.470 1.00 88.69 86 ASP A N 1
ATOM 699 C CA . ASP A 1 86 ? 8.447 8.899 -2.745 1.00 88.69 86 ASP A CA 1
ATOM 700 C C . ASP A 1 86 ? 7.182 9.760 -2.710 1.00 88.69 86 ASP A C 1
ATOM 702 O O . ASP A 1 86 ? 6.042 9.288 -2.660 1.00 88.69 86 ASP A O 1
ATOM 706 N N . THR A 1 87 ? 7.405 11.070 -2.763 1.00 87.69 87 THR A N 1
ATOM 707 C CA . THR A 1 87 ? 6.339 12.081 -2.710 1.00 87.69 87 THR A CA 1
ATOM 708 C C . THR A 1 87 ? 5.383 12.031 -3.908 1.00 87.69 87 THR A C 1
ATOM 710 O O . THR A 1 87 ? 4.230 12.450 -3.786 1.00 87.69 87 THR A O 1
ATOM 713 N N . ARG A 1 88 ? 5.814 11.469 -5.048 1.00 90.00 88 ARG A N 1
ATOM 714 C CA . ARG A 1 88 ? 5.012 11.348 -6.284 1.00 90.00 88 ARG A CA 1
ATOM 715 C C . ARG A 1 88 ? 3.767 10.491 -6.084 1.00 90.00 88 ARG A C 1
ATOM 717 O O . ARG A 1 88 ? 2.700 10.826 -6.590 1.00 90.00 88 ARG A O 1
ATOM 724 N N . PHE A 1 89 ? 3.898 9.419 -5.306 1.00 92.44 89 PHE A N 1
ATOM 725 C CA . PHE A 1 89 ? 2.818 8.482 -5.000 1.00 92.44 89 PHE A CA 1
ATOM 726 C C . PHE A 1 89 ? 2.369 8.594 -3.534 1.00 92.44 89 PHE A C 1
ATOM 728 O O . PHE A 1 89 ? 1.939 7.616 -2.928 1.00 92.44 89 PHE A O 1
ATOM 735 N N . GLY A 1 90 ? 2.438 9.791 -2.938 1.00 92.50 90 GLY A N 1
ATOM 736 C CA . GLY A 1 90 ? 2.166 9.988 -1.508 1.00 92.50 90 GLY A CA 1
ATOM 737 C C . GLY A 1 90 ? 0.773 9.531 -1.050 1.00 92.50 90 GLY A C 1
ATOM 738 O O . GLY A 1 90 ? 0.640 8.935 0.018 1.00 92.50 90 GLY A O 1
ATOM 739 N N . SER A 1 91 ? -0.268 9.736 -1.866 1.00 93.19 91 SER A N 1
ATOM 740 C CA . SER A 1 91 ? -1.626 9.253 -1.561 1.00 93.19 91 SER A CA 1
ATOM 741 C C . SER A 1 91 ? -1.709 7.725 -1.544 1.00 93.19 91 SER A C 1
ATOM 743 O O . SER A 1 91 ? -2.375 7.156 -0.680 1.00 93.19 91 SER A O 1
ATOM 745 N N . PHE A 1 92 ? -1.003 7.064 -2.462 1.00 95.81 92 PHE A N 1
ATOM 746 C CA . PHE A 1 92 ? -0.902 5.611 -2.524 1.00 95.81 92 PHE A CA 1
ATOM 747 C C . PHE A 1 92 ? -0.158 5.050 -1.315 1.00 95.81 92 PHE A C 1
ATOM 749 O O . PHE A 1 92 ? -0.668 4.154 -0.650 1.00 95.81 92 PHE A O 1
ATOM 756 N N . TRP A 1 93 ? 1.012 5.603 -0.988 1.00 95.88 93 TRP A N 1
ATOM 757 C CA . TRP A 1 93 ? 1.797 5.142 0.155 1.00 95.88 93 TRP A CA 1
ATOM 758 C C . TRP A 1 93 ? 1.079 5.385 1.486 1.00 95.88 93 TRP A C 1
ATOM 760 O O . TRP A 1 93 ? 1.123 4.532 2.371 1.00 95.88 93 TRP A O 1
ATOM 770 N N . GLY A 1 94 ? 0.351 6.500 1.609 1.00 95.06 94 GLY A N 1
ATOM 771 C CA . GLY A 1 94 ? -0.536 6.754 2.745 1.00 95.06 94 GLY A CA 1
ATOM 772 C C . GLY A 1 94 ? -1.655 5.715 2.855 1.00 95.06 94 GLY A C 1
ATOM 773 O O . GLY A 1 94 ? -1.871 5.162 3.928 1.00 95.06 94 GLY A O 1
ATOM 774 N N . ALA A 1 95 ? -2.313 5.387 1.740 1.00 95.31 95 ALA A N 1
ATOM 775 C CA . ALA A 1 95 ? -3.337 4.345 1.705 1.00 95.31 95 ALA A CA 1
ATOM 776 C C . ALA A 1 95 ? -2.773 2.954 2.051 1.00 95.31 95 ALA A C 1
ATOM 778 O O . ALA A 1 95 ? -3.363 2.242 2.861 1.00 95.31 95 ALA A O 1
ATOM 779 N N . MET A 1 96 ? -1.613 2.583 1.499 1.00 95.19 96 MET A N 1
ATOM 780 C CA . MET A 1 96 ? -0.916 1.334 1.828 1.00 95.19 96 MET A CA 1
ATOM 781 C C . MET A 1 96 ? -0.577 1.245 3.317 1.00 95.19 96 MET A C 1
ATOM 783 O O . MET A 1 96 ? -0.773 0.193 3.919 1.00 95.19 96 MET A O 1
ATOM 787 N N . ARG A 1 97 ? -0.126 2.350 3.928 1.00 95.69 97 ARG A N 1
ATOM 788 C CA . ARG A 1 97 ? 0.144 2.416 5.369 1.00 95.69 97 ARG A CA 1
ATOM 789 C C . ARG A 1 97 ? -1.116 2.133 6.186 1.00 95.69 97 ARG A C 1
ATOM 791 O O . ARG A 1 97 ? -1.081 1.260 7.045 1.00 95.69 97 ARG A O 1
ATOM 798 N N . THR A 1 98 ? -2.226 2.809 5.883 1.00 94.62 98 THR A N 1
ATOM 799 C CA . THR A 1 98 ? -3.503 2.613 6.592 1.00 94.62 98 THR A CA 1
ATOM 800 C C . THR A 1 98 ? -4.013 1.174 6.484 1.00 94.62 98 THR A C 1
ATOM 802 O O . THR A 1 98 ? -4.533 0.632 7.455 1.00 94.62 98 THR A O 1
ATOM 805 N N . LEU A 1 99 ? -3.860 0.535 5.319 1.00 93.94 99 LEU A N 1
ATOM 806 C CA . LEU A 1 99 ? -4.233 -0.874 5.146 1.00 93.94 99 LEU A CA 1
ATOM 807 C C . LEU A 1 99 ? -3.336 -1.806 5.964 1.00 93.94 99 LEU A C 1
ATOM 809 O O . LEU A 1 99 ? -3.847 -2.713 6.612 1.00 93.94 99 LEU A O 1
ATOM 813 N N . CYS A 1 100 ? -2.026 -1.552 5.965 1.00 94.25 100 CYS A N 1
ATOM 814 C CA . CYS A 1 100 ? -1.053 -2.321 6.733 1.00 94.25 100 CYS A CA 1
ATOM 815 C C . CYS A 1 100 ? -1.368 -2.265 8.240 1.00 94.25 100 CYS A C 1
ATOM 817 O O . CYS A 1 100 ? -1.494 -3.305 8.881 1.00 94.25 100 CYS A O 1
ATOM 819 N N . GLU A 1 101 ? -1.618 -1.068 8.779 1.00 92.62 101 GLU A N 1
ATOM 820 C CA . GLU A 1 101 ? -1.975 -0.846 10.191 1.00 92.62 101 GLU A CA 1
ATOM 821 C C . GLU A 1 101 ? -3.256 -1.588 10.603 1.00 92.62 101 GLU A C 1
ATOM 823 O O . GLU A 1 101 ? -3.312 -2.205 11.666 1.00 92.62 101 GLU A O 1
ATOM 828 N N . ASP A 1 102 ? -4.286 -1.582 9.754 1.00 91.00 102 ASP A N 1
ATOM 829 C CA . ASP A 1 102 ? -5.531 -2.310 10.025 1.00 91.00 102 ASP A CA 1
ATOM 830 C C . ASP A 1 102 ? -5.344 -3.828 9.976 1.00 91.00 102 ASP A C 1
ATOM 832 O O . ASP A 1 102 ? -5.900 -4.554 10.808 1.00 91.00 102 ASP A O 1
ATOM 836 N N . THR A 1 103 ? -4.528 -4.322 9.042 1.00 90.50 103 THR A N 1
ATOM 837 C CA . THR A 1 103 ? -4.193 -5.748 8.981 1.00 90.50 103 THR A CA 1
ATOM 838 C C . THR A 1 103 ? -3.376 -6.197 10.190 1.00 90.50 103 THR A C 1
ATOM 840 O O . THR A 1 103 ? -3.652 -7.266 10.736 1.00 90.50 103 THR A O 1
ATOM 843 N N . GLU A 1 104 ? -2.448 -5.369 10.678 1.00 89.81 104 GLU A N 1
ATOM 844 C CA . GLU A 1 104 ? -1.703 -5.631 11.913 1.00 89.81 104 GLU A CA 1
ATOM 845 C C . GLU A 1 104 ? -2.637 -5.688 13.116 1.00 89.81 104 GLU A C 1
ATOM 847 O O . GLU A 1 104 ? -2.664 -6.698 13.821 1.00 89.81 104 GLU A O 1
ATOM 852 N N . ALA A 1 105 ? -3.472 -4.661 13.297 1.00 88.06 105 ALA A N 1
ATOM 853 C CA . ALA A 1 105 ? -4.435 -4.599 14.392 1.00 88.06 105 ALA A CA 1
ATOM 854 C C . ALA A 1 105 ? -5.387 -5.807 14.386 1.00 88.06 105 ALA A C 1
ATOM 856 O O . ALA A 1 105 ? -5.700 -6.380 15.433 1.00 88.06 105 ALA A O 1
ATOM 857 N N . THR A 1 106 ? -5.817 -6.240 13.199 1.00 85.75 106 THR A N 1
ATOM 858 C CA . THR A 1 106 ? -6.683 -7.412 13.033 1.00 85.75 106 THR A CA 1
ATOM 859 C C . THR A 1 106 ? -5.967 -8.709 13.421 1.00 85.75 106 THR A C 1
ATOM 861 O O . THR A 1 106 ? -6.536 -9.528 14.146 1.00 85.75 106 THR A O 1
ATOM 864 N N . LEU A 1 107 ? -4.716 -8.907 1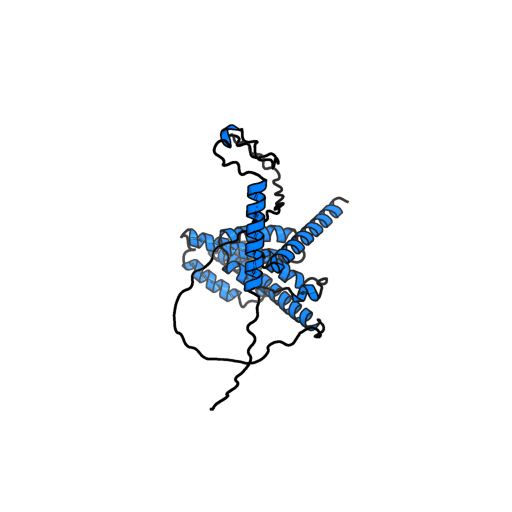2.992 1.00 85.50 107 LEU A N 1
ATOM 865 C CA . LEU A 1 107 ? -3.926 -10.092 13.347 1.00 85.50 107 LEU A CA 1
ATOM 866 C C . LEU A 1 107 ? -3.575 -10.135 14.841 1.00 85.50 107 LEU A C 1
ATOM 868 O O . LEU A 1 107 ? -3.588 -11.210 15.445 1.00 85.50 107 LEU A O 1
ATOM 872 N N . GLU A 1 108 ? -3.287 -8.987 15.451 1.00 86.06 108 GLU A N 1
ATOM 873 C CA . GLU A 1 108 ? -3.009 -8.874 16.885 1.00 86.06 108 GLU A CA 1
ATOM 874 C C . GLU A 1 108 ? -4.245 -9.182 17.737 1.00 86.06 108 GLU A C 1
ATOM 876 O O . GLU A 1 108 ? -4.149 -9.918 18.727 1.00 86.06 108 GLU A O 1
ATOM 881 N N . ALA A 1 109 ? -5.422 -8.694 17.328 1.00 83.56 109 ALA A N 1
ATOM 882 C CA . ALA A 1 109 ? -6.690 -9.008 17.983 1.00 83.56 109 ALA A CA 1
ATOM 883 C C . ALA A 1 109 ? -7.015 -10.511 17.908 1.00 83.56 109 ALA A C 1
ATOM 885 O O . ALA A 1 109 ? -7.463 -11.100 18.896 1.00 83.56 109 ALA A O 1
ATOM 886 N N . GLN A 1 110 ? -6.735 -11.155 16.767 1.00 82.19 110 GLN A N 1
ATOM 887 C CA . GLN A 1 110 ? -6.903 -12.603 16.595 1.00 82.19 110 GLN A CA 1
ATOM 888 C C . GLN A 1 110 ? -5.963 -13.412 17.502 1.00 82.19 110 GLN A C 1
ATOM 890 O O . GLN A 1 110 ? -6.399 -14.368 18.143 1.00 82.19 110 GLN A O 1
ATOM 895 N N . GLN A 1 111 ? -4.688 -13.021 17.599 1.00 82.94 111 GLN A N 1
ATOM 896 C CA . GLN A 1 111 ? -3.688 -13.709 18.429 1.00 82.94 111 GLN A CA 1
ATOM 897 C C . GLN A 1 111 ? -3.934 -13.549 19.927 1.00 82.94 111 GLN A C 1
ATOM 899 O O . GLN A 1 111 ? -3.699 -14.476 20.701 1.00 82.94 111 GLN A O 1
ATOM 904 N N . SER A 1 112 ? -4.429 -12.384 20.341 1.00 81.88 112 SER A N 1
ATOM 905 C CA . SER A 1 112 ? -4.667 -12.074 21.752 1.00 81.88 112 SER A CA 1
ATOM 906 C C . SER A 1 112 ? -5.915 -12.763 22.315 1.00 81.88 112 SER A C 1
ATOM 908 O O . SER A 1 112 ? -6.202 -12.630 23.503 1.00 81.88 112 SER A O 1
ATOM 910 N N . GLY A 1 113 ? -6.711 -13.450 21.482 1.00 68.38 113 GLY A N 1
ATOM 911 C CA . GLY A 1 113 ? -8.003 -14.027 21.877 1.00 68.38 113 GLY A CA 1
ATOM 912 C C . GLY A 1 113 ? -9.060 -12.980 22.254 1.00 68.38 113 GLY A C 1
ATOM 913 O O . GLY A 1 113 ? -10.214 -13.323 22.496 1.00 68.38 113 GLY A O 1
ATOM 914 N N . ALA A 1 114 ? -8.687 -11.700 22.241 1.00 62.00 114 ALA A N 1
ATOM 915 C CA . ALA A 1 114 ? -9.546 -10.534 22.354 1.00 62.00 114 ALA A CA 1
ATOM 916 C C . ALA A 1 114 ? -10.165 -10.201 20.992 1.00 62.00 114 ALA A C 1
ATOM 918 O O . ALA A 1 114 ? -10.262 -9.028 20.634 1.00 62.00 114 ALA A O 1
ATOM 919 N N . GLY A 1 115 ? -10.535 -11.237 20.223 1.00 55.03 115 GLY A N 1
ATOM 920 C CA . GLY A 1 115 ? -11.231 -11.076 18.956 1.00 55.03 115 GLY A CA 1
ATOM 921 C C . GLY A 1 115 ? -12.354 -10.086 19.189 1.00 55.03 115 GLY A C 1
ATOM 922 O O . GLY A 1 115 ? -13.178 -10.315 20.079 1.00 55.03 115 GLY A O 1
ATOM 923 N N . SER A 1 116 ? -12.287 -8.958 18.476 1.00 50.75 116 SER A N 1
ATOM 924 C CA . SER A 1 116 ? -13.246 -7.863 18.559 1.00 50.75 116 SER A CA 1
ATOM 925 C C . SER A 1 116 ? -14.627 -8.479 18.681 1.00 50.75 116 SER A C 1
ATOM 927 O O . SER A 1 116 ? -15.073 -9.196 17.784 1.00 50.75 116 SER A O 1
ATOM 929 N N . THR A 1 117 ? -15.199 -8.310 19.866 1.00 47.03 117 THR A N 1
ATOM 930 C CA . THR A 1 117 ? -16.494 -8.809 20.311 1.00 47.03 117 THR A CA 1
ATOM 931 C C . THR A 1 117 ? -17.433 -8.974 19.121 1.00 47.03 117 THR A C 1
ATOM 933 O O . THR A 1 117 ? -17.747 -7.990 18.465 1.00 47.03 117 THR A O 1
ATOM 936 N N . GLY A 1 118 ? -17.842 -10.210 18.805 1.00 49.19 118 GLY A N 1
ATOM 937 C CA . GLY A 1 118 ? -18.454 -10.587 17.516 1.00 49.19 118 GLY A CA 1
ATOM 938 C C . GLY A 1 118 ? -19.676 -9.779 17.043 1.00 49.19 118 GLY A C 1
ATOM 939 O O . GLY A 1 118 ? -20.112 -9.950 15.912 1.00 49.19 118 GLY A O 1
ATOM 940 N N . LEU A 1 119 ? -20.208 -8.877 17.873 1.00 51.38 119 LEU A N 1
ATOM 941 C CA . LEU A 1 119 ? -21.152 -7.837 17.469 1.00 51.38 119 LEU A CA 1
ATOM 942 C C . LEU A 1 119 ? -20.509 -6.755 16.579 1.00 51.38 119 LEU A C 1
ATOM 944 O O . LEU A 1 119 ? -21.088 -6.387 15.562 1.00 51.38 119 LEU A O 1
ATOM 948 N N . HIS A 1 120 ? -19.316 -6.262 16.929 1.00 62.88 120 HIS A N 1
ATOM 949 C CA . HIS A 1 120 ? -18.627 -5.226 16.155 1.00 62.88 120 HIS A CA 1
ATOM 950 C C . HIS A 1 120 ? -18.143 -5.761 14.806 1.00 62.88 120 HIS A C 1
ATOM 952 O O . HIS A 1 120 ? -18.267 -5.053 13.819 1.00 62.88 120 HIS A O 1
ATOM 958 N N . SER A 1 121 ? -17.727 -7.031 14.714 1.00 69.44 121 SER A N 1
ATOM 959 C CA . SER A 1 121 ? -17.258 -7.610 13.445 1.00 69.44 121 SER A CA 1
ATOM 960 C C . SER A 1 121 ? -18.353 -7.750 12.378 1.00 69.44 121 SER A C 1
ATOM 962 O O . SER A 1 121 ? -18.068 -7.676 11.182 1.00 69.44 121 SER A O 1
ATOM 964 N N . ASP A 1 122 ? -19.608 -7.972 12.784 1.00 72.94 122 ASP A N 1
ATOM 965 C CA . ASP A 1 122 ? -20.729 -8.039 11.841 1.00 72.94 122 ASP A CA 1
ATOM 966 C C . ASP A 1 122 ? -21.134 -6.645 11.353 1.00 72.94 122 ASP A C 1
ATOM 968 O O . ASP A 1 122 ? -21.324 -6.460 10.149 1.00 72.94 122 ASP A O 1
ATOM 972 N N . VAL A 1 123 ? -21.170 -5.661 12.258 1.00 74.88 123 VAL A N 1
ATOM 973 C CA . VAL A 1 123 ? -21.383 -4.245 11.913 1.00 74.88 123 VAL A CA 1
ATOM 974 C C . VAL A 1 123 ? -20.255 -3.737 11.014 1.00 74.88 123 VAL A C 1
ATOM 976 O O . VAL A 1 123 ? -20.520 -3.115 9.990 1.00 74.88 123 VAL A O 1
ATOM 979 N N . ASP A 1 124 ? -19.005 -4.073 11.326 1.00 73.94 124 ASP A N 1
ATOM 980 C CA . ASP A 1 124 ? -17.825 -3.764 10.516 1.00 73.94 124 ASP A CA 1
ATOM 981 C C . ASP A 1 124 ? -17.966 -4.274 9.084 1.00 73.94 124 ASP A C 1
ATOM 983 O O . ASP A 1 124 ? -17.731 -3.541 8.122 1.00 73.94 124 ASP A O 1
ATOM 987 N N . ARG A 1 125 ? -18.382 -5.533 8.927 1.00 79.81 125 ARG A N 1
ATOM 988 C CA . ARG A 1 125 ? -18.564 -6.160 7.617 1.00 79.81 125 ARG A CA 1
ATOM 989 C C . ARG A 1 125 ? -19.728 -5.546 6.843 1.00 79.81 125 ARG A C 1
ATOM 991 O O . ARG A 1 125 ? -19.603 -5.339 5.635 1.00 79.81 125 ARG A O 1
ATOM 998 N N . GLU A 1 126 ? -20.839 -5.250 7.511 1.00 80.25 126 GLU A N 1
ATOM 999 C CA . GLU A 1 126 ? -21.990 -4.586 6.898 1.00 80.25 126 GLU A CA 1
ATOM 1000 C C . GLU A 1 126 ? -21.616 -3.178 6.418 1.00 80.25 126 GLU A C 1
ATOM 1002 O O . GLU A 1 126 ? -21.806 -2.863 5.240 1.00 80.25 126 GLU A O 1
ATOM 1007 N N . VAL A 1 127 ? -20.984 -2.376 7.281 1.00 81.19 127 VAL A N 1
ATOM 1008 C CA . VAL A 1 127 ? -20.492 -1.032 6.955 1.00 81.19 127 VAL A CA 1
ATOM 1009 C C . VAL A 1 127 ? -19.479 -1.100 5.813 1.00 81.19 127 VAL A C 1
ATOM 1011 O O . VAL A 1 127 ? -19.636 -0.393 4.820 1.00 81.19 127 VAL A O 1
ATOM 1014 N N . ALA A 1 128 ? -18.494 -1.999 5.869 1.00 80.62 128 ALA A N 1
ATOM 1015 C CA . ALA A 1 128 ? -17.526 -2.176 4.788 1.00 80.62 128 ALA A CA 1
ATOM 1016 C C . ALA A 1 128 ? -18.203 -2.540 3.454 1.00 80.62 128 ALA A C 1
ATOM 1018 O O . ALA A 1 128 ? -17.831 -1.998 2.412 1.00 80.62 128 ALA A O 1
ATOM 1019 N N . SER A 1 129 ? -19.224 -3.405 3.471 1.00 82.00 129 SER A N 1
ATOM 1020 C CA . SER A 1 129 ? -19.975 -3.777 2.264 1.00 82.00 129 SER A CA 1
ATOM 1021 C C . SER A 1 129 ? -20.786 -2.611 1.688 1.00 82.00 129 SER A C 1
ATOM 1023 O O . SER A 1 129 ? -20.792 -2.407 0.474 1.00 82.00 129 SER A O 1
ATOM 1025 N N . MET A 1 130 ? -21.401 -1.796 2.551 1.00 83.56 130 MET A N 1
ATOM 1026 C CA . MET A 1 130 ? -22.145 -0.596 2.163 1.00 83.56 130 MET A CA 1
ATOM 1027 C C . MET A 1 130 ? -21.223 0.475 1.570 1.00 83.56 130 MET A C 1
ATOM 1029 O O . MET A 1 130 ? -21.621 1.215 0.669 1.00 83.56 130 MET A O 1
ATOM 1033 N N . LEU A 1 131 ? -19.998 0.581 2.087 1.00 81.94 131 LEU A N 1
ATOM 1034 C CA . LEU A 1 131 ? -18.998 1.536 1.619 1.00 81.94 131 LEU A CA 1
ATOM 1035 C C . LEU A 1 131 ? -18.311 1.082 0.323 1.00 81.94 131 LEU A C 1
ATOM 1037 O O . LEU A 1 131 ? -17.921 1.929 -0.475 1.00 81.94 131 LEU A O 1
ATOM 1041 N N . ALA A 1 132 ? -18.209 -0.225 0.069 1.00 76.69 132 ALA A N 1
ATOM 1042 C CA . ALA A 1 132 ? -17.536 -0.769 -1.112 1.00 76.69 132 ALA A CA 1
ATOM 1043 C C . ALA A 1 132 ? -18.193 -0.370 -2.447 1.00 76.69 132 ALA A C 1
ATOM 1045 O O . ALA A 1 132 ? -17.507 -0.293 -3.465 1.00 76.69 132 ALA A O 1
ATOM 1046 N N . SER A 1 133 ? -19.505 -0.108 -2.463 1.00 80.00 133 SER A N 1
ATOM 1047 C CA . SER A 1 133 ? -20.232 0.302 -3.673 1.00 80.00 133 SER A CA 1
ATOM 1048 C C . SER A 1 133 ? -20.272 1.817 -3.899 1.00 80.00 133 SER A C 1
ATOM 1050 O O . SER A 1 133 ? -20.878 2.263 -4.873 1.00 80.00 133 SER A O 1
ATOM 1052 N N . LYS A 1 134 ? -19.704 2.618 -2.991 1.00 82.88 134 LYS A N 1
ATOM 1053 C CA . LYS A 1 134 ? -19.755 4.084 -3.056 1.00 82.88 134 LYS A CA 1
ATOM 1054 C C . LYS A 1 134 ? -18.574 4.646 -3.844 1.00 82.88 134 LYS A C 1
ATOM 1056 O O . LYS A 1 134 ? -17.481 4.085 -3.856 1.00 82.88 134 LYS A O 1
ATOM 1061 N N . SER A 1 135 ? -18.798 5.775 -4.504 1.00 85.06 135 SER A N 1
ATOM 1062 C CA . SER A 1 135 ? -17.750 6.527 -5.198 1.00 85.06 135 SER A CA 1
ATOM 1063 C C . SER A 1 135 ? -16.822 7.245 -4.213 1.00 85.06 135 SER A C 1
ATOM 1065 O O . SER A 1 135 ? -17.197 7.509 -3.072 1.00 85.06 135 SER A O 1
ATOM 1067 N N . SER A 1 136 ? -15.618 7.630 -4.652 1.00 78.88 136 SER A N 1
ATOM 1068 C CA . SER A 1 136 ? -14.676 8.368 -3.795 1.00 78.88 136 SER A CA 1
ATOM 1069 C C . SER A 1 136 ? -15.249 9.677 -3.258 1.00 78.88 136 SER A C 1
ATOM 1071 O O . SER A 1 136 ? -15.027 10.008 -2.103 1.00 78.88 136 SER A O 1
ATOM 1073 N N . VAL A 1 137 ? -16.030 10.387 -4.077 1.00 83.94 137 VAL A N 1
ATOM 1074 C CA . VAL A 1 137 ? -16.667 11.652 -3.686 1.00 83.94 137 VAL A CA 1
ATOM 1075 C C . VAL A 1 137 ? -17.705 11.421 -2.589 1.00 83.94 137 VAL A C 1
ATOM 1077 O O . VAL A 1 137 ? -17.789 12.195 -1.642 1.00 83.94 137 VAL A O 1
ATOM 1080 N N . GLU A 1 138 ? -18.478 10.340 -2.686 1.00 85.81 138 GLU A N 1
ATOM 1081 C CA . GLU A 1 138 ? -19.449 9.972 -1.652 1.00 85.81 138 GLU A CA 1
ATOM 1082 C C . GLU A 1 138 ? -18.760 9.518 -0.359 1.00 85.81 138 GLU A C 1
ATOM 1084 O O . GLU A 1 138 ? -19.261 9.811 0.725 1.00 85.81 138 GLU A O 1
ATOM 1089 N N . LEU A 1 139 ? -17.617 8.826 -0.452 1.00 85.25 139 LEU A N 1
ATOM 1090 C CA . LEU A 1 139 ? -16.811 8.461 0.717 1.00 85.25 139 LEU A CA 1
ATOM 1091 C C . LEU A 1 139 ? -16.263 9.706 1.428 1.00 85.25 139 LEU A C 1
ATOM 1093 O O . LEU A 1 139 ? -16.330 9.776 2.652 1.00 85.25 139 LEU A O 1
ATOM 1097 N N . ASP A 1 140 ? -15.781 10.702 0.681 1.00 82.31 140 ASP A N 1
ATOM 1098 C CA . ASP A 1 140 ? -15.289 11.958 1.255 1.00 82.31 140 ASP A CA 1
ATOM 1099 C C . ASP A 1 140 ? -16.426 12.752 1.927 1.00 82.31 140 ASP A C 1
ATOM 1101 O O . ASP A 1 140 ? -16.281 13.172 3.074 1.00 82.31 140 ASP A O 1
ATOM 1105 N N . GLN A 1 141 ? -17.597 12.861 1.289 1.00 87.56 141 GLN A N 1
ATOM 1106 C CA . GLN A 1 141 ? -18.774 13.521 1.880 1.00 87.56 141 GLN A CA 1
ATOM 1107 C C . GLN A 1 141 ? -19.249 12.841 3.168 1.00 87.56 141 GLN A C 1
ATOM 1109 O O . GLN A 1 141 ? -19.586 13.513 4.142 1.00 87.56 141 GLN A O 1
ATOM 1114 N N . LEU A 1 142 ? -19.266 11.505 3.193 1.00 85.50 142 LEU A N 1
ATOM 1115 C CA . LEU A 1 142 ? -19.586 10.752 4.406 1.00 85.50 142 LEU A CA 1
ATOM 1116 C C . LEU A 1 142 ? -18.542 10.981 5.502 1.00 85.50 142 LEU A C 1
ATOM 1118 O O . LEU A 1 142 ? -18.902 11.007 6.676 1.00 85.50 142 LEU A O 1
ATOM 1122 N N . SER A 1 143 ? -17.270 11.176 5.138 1.00 83.19 143 SER A N 1
ATOM 1123 C CA . SER A 1 143 ? -16.198 11.435 6.108 1.00 83.19 143 SER A CA 1
ATOM 1124 C C . SER A 1 143 ? -16.398 12.756 6.831 1.00 83.19 143 SER A C 1
ATOM 1126 O O . SER A 1 143 ? -16.255 12.811 8.050 1.00 83.19 143 SER A O 1
ATOM 1128 N N . GLU A 1 144 ? -16.794 13.791 6.091 1.00 85.88 144 GLU A N 1
ATOM 1129 C CA . GLU A 1 144 ? -17.045 15.126 6.626 1.00 85.88 144 GLU A CA 1
ATOM 1130 C C . GLU A 1 144 ? -18.274 15.125 7.538 1.00 85.88 144 GLU A C 1
ATOM 1132 O O . GLU A 1 144 ? -18.197 15.605 8.666 1.00 85.88 144 GLU A O 1
ATOM 1137 N N . GLN A 1 145 ? -19.369 14.490 7.105 1.00 85.12 145 GLN A N 1
ATOM 1138 C CA . GLN A 1 145 ? -20.598 14.380 7.900 1.00 85.12 145 GLN A CA 1
ATOM 1139 C C . GLN A 1 145 ? -20.376 13.635 9.221 1.00 85.12 145 GLN A C 1
ATOM 1141 O O . GLN A 1 145 ? -20.867 14.056 10.265 1.00 85.12 145 GLN A O 1
ATOM 1146 N N . ILE A 1 146 ? -19.622 12.530 9.194 1.00 83.19 146 ILE A N 1
ATOM 1147 C CA . ILE A 1 146 ? -19.302 11.767 10.408 1.00 83.19 146 ILE A CA 1
ATOM 1148 C C . ILE A 1 146 ? -18.353 12.560 11.312 1.00 83.19 146 ILE A C 1
ATOM 1150 O O . ILE A 1 146 ? -18.500 12.516 12.531 1.00 83.19 146 ILE A O 1
ATOM 1154 N N . ALA A 1 147 ? -17.398 13.298 10.740 1.00 81.81 147 ALA A N 1
ATOM 1155 C CA . ALA A 1 147 ? -16.486 14.135 11.512 1.00 81.81 147 ALA A CA 1
ATOM 1156 C C . ALA A 1 147 ? -17.215 15.288 12.223 1.00 81.81 147 ALA A C 1
ATOM 1158 O O . ALA A 1 147 ? -16.919 15.540 13.388 1.00 81.81 147 ALA A O 1
ATOM 1159 N N . GLU A 1 148 ? -18.178 15.946 11.567 1.00 84.25 148 GLU A N 1
ATOM 1160 C CA . GLU A 1 148 ? -19.052 16.942 12.210 1.00 84.25 148 GLU A CA 1
ATOM 1161 C C . GLU A 1 148 ? -19.885 16.304 13.326 1.00 84.25 148 GLU A C 1
ATOM 1163 O O . GLU A 1 148 ? -19.905 16.804 14.449 1.00 84.25 148 GLU A O 1
ATOM 1168 N N . GLN A 1 149 ? -20.490 15.142 13.060 1.00 80.12 149 GLN A N 1
ATOM 1169 C CA . GLN A 1 149 ? -21.312 14.436 14.044 1.00 80.12 149 GLN A CA 1
ATOM 1170 C C . GLN A 1 149 ? -20.518 13.969 15.276 1.00 80.12 149 GLN A C 1
ATOM 1172 O O . GLN A 1 149 ? -21.097 13.849 16.348 1.00 80.12 149 GLN A O 1
ATOM 1177 N N . LEU A 1 150 ? -19.215 13.694 15.137 1.00 80.00 150 LEU A N 1
ATOM 1178 C CA . LEU A 1 150 ? -18.331 13.320 16.248 1.00 80.00 150 LEU A CA 1
ATOM 1179 C C . LEU A 1 150 ? -17.857 14.539 17.065 1.00 80.00 150 LEU A C 1
ATOM 1181 O O . LEU A 1 150 ? -17.456 14.382 18.215 1.00 80.00 150 LEU A O 1
ATOM 1185 N N . GLN A 1 151 ? -17.869 15.741 16.476 1.00 79.81 151 GLN A N 1
ATOM 1186 C CA . GLN A 1 151 ? -17.542 16.994 17.170 1.00 79.81 151 GLN A CA 1
ATOM 1187 C C . GLN A 1 151 ? -18.719 17.522 17.992 1.00 79.81 151 GLN A C 1
ATOM 1189 O O . GLN A 1 151 ? -18.506 18.087 19.067 1.00 79.81 151 GLN A O 1
ATOM 1194 N N . ASP A 1 152 ? -19.943 17.322 17.507 1.00 77.31 152 ASP A N 1
ATOM 1195 C CA . ASP A 1 152 ? -21.149 17.530 18.296 1.00 77.31 152 ASP A CA 1
ATOM 1196 C C . ASP A 1 152 ? -21.265 16.386 19.322 1.00 77.31 152 ASP A C 1
ATOM 1198 O O . ASP A 1 152 ? -21.717 15.286 19.010 1.00 77.31 152 ASP A O 1
ATOM 1202 N N . ASP A 1 153 ? -20.852 16.655 20.568 1.00 58.38 153 ASP A N 1
ATOM 1203 C CA . ASP A 1 153 ? -20.821 15.773 21.765 1.00 58.38 153 ASP A CA 1
ATOM 1204 C C . ASP A 1 153 ? -22.205 15.183 22.172 1.00 58.38 153 ASP A C 1
ATOM 1206 O O . ASP A 1 153 ? -22.417 14.697 23.280 1.00 58.38 153 ASP A O 1
ATOM 1210 N N . GLU A 1 154 ? -23.184 15.248 21.268 1.00 62.31 154 GLU A N 1
ATOM 1211 C CA . GLU A 1 154 ? -24.542 14.709 21.354 1.00 62.31 154 GLU A CA 1
ATOM 1212 C C . GLU A 1 154 ? -24.689 13.361 20.612 1.00 62.31 154 GLU A C 1
ATOM 1214 O O . GLU A 1 154 ? -25.779 12.782 20.559 1.00 62.31 154 GLU A O 1
ATOM 1219 N N . ALA A 1 155 ? -23.602 12.828 20.039 1.00 59.53 155 ALA A N 1
ATOM 1220 C CA . ALA A 1 155 ? -23.600 11.524 19.387 1.00 59.53 155 ALA A CA 1
ATOM 1221 C C . ALA A 1 155 ? -23.840 10.400 20.409 1.00 59.53 155 ALA A C 1
ATOM 1223 O O . ALA A 1 155 ? -22.958 10.018 21.173 1.00 59.53 155 ALA A O 1
ATOM 1224 N N . ALA A 1 156 ? -25.043 9.824 20.377 1.00 59.91 156 ALA A N 1
ATOM 1225 C CA . ALA A 1 156 ? -25.511 8.787 21.299 1.00 59.91 156 ALA A CA 1
ATOM 1226 C C . ALA A 1 156 ? -24.692 7.473 21.300 1.00 59.91 156 ALA A C 1
ATOM 1228 O O . ALA A 1 156 ? -25.027 6.569 22.062 1.00 59.91 156 ALA A O 1
ATOM 1229 N N . ASP A 1 157 ? -23.650 7.356 20.469 1.00 75.12 157 ASP A N 1
ATOM 1230 C CA . ASP A 1 157 ? -22.801 6.166 20.381 1.00 75.12 157 ASP A CA 1
ATOM 1231 C C . ASP A 1 157 ? -21.427 6.497 19.749 1.00 75.12 157 ASP A C 1
ATOM 1233 O O . ASP A 1 157 ? -21.186 6.293 18.555 1.00 75.12 157 ASP A O 1
ATOM 1237 N N . ALA A 1 158 ? -20.527 7.101 20.533 1.00 79.25 158 ALA A N 1
ATOM 1238 C CA . ALA A 1 158 ? -19.204 7.532 20.060 1.00 79.25 158 ALA A CA 1
ATOM 1239 C C . ALA A 1 158 ? -18.358 6.367 19.510 1.00 79.25 158 ALA A C 1
ATOM 1241 O O . ALA A 1 158 ? -17.668 6.528 18.503 1.00 79.25 158 ALA A O 1
ATOM 1242 N N . ASP A 1 159 ? -18.458 5.185 20.120 1.00 79.62 159 ASP A N 1
ATOM 1243 C CA . ASP A 1 159 ? -17.709 3.991 19.714 1.00 79.62 159 ASP A CA 1
ATOM 1244 C C . ASP A 1 159 ? -18.177 3.467 18.341 1.00 79.62 159 ASP A C 1
ATOM 1246 O O . ASP A 1 159 ? -17.367 3.039 17.509 1.00 79.62 159 ASP A O 1
ATOM 1250 N N . TYR A 1 160 ? -19.482 3.559 18.056 1.00 82.56 160 TYR A N 1
ATOM 1251 C CA . TYR A 1 160 ? -20.038 3.232 16.742 1.00 82.56 160 TYR A CA 1
ATOM 1252 C C . TYR A 1 160 ? -19.495 4.172 15.660 1.00 82.56 160 TYR A C 1
ATOM 1254 O O . TYR A 1 160 ? -18.978 3.708 14.643 1.00 82.56 160 TYR A O 1
ATOM 1262 N N . TRP A 1 161 ? -19.540 5.490 15.875 1.00 82.81 161 TRP A N 1
ATOM 1263 C CA . TRP A 1 161 ? -19.059 6.452 14.878 1.00 82.81 161 TRP A CA 1
ATOM 1264 C C . TRP A 1 161 ? -17.547 6.375 14.653 1.00 82.81 161 TRP A C 1
ATOM 1266 O O . TRP A 1 161 ? -17.107 6.498 13.510 1.00 82.81 161 TRP A O 1
ATOM 1276 N N . GLN A 1 162 ? -16.758 6.084 15.690 1.00 82.00 162 GLN A N 1
ATOM 1277 C CA . GLN A 1 162 ? -15.326 5.791 15.542 1.00 82.00 162 GLN A CA 1
ATOM 1278 C C . GLN A 1 162 ? -15.086 4.557 14.659 1.00 82.00 162 GLN A C 1
ATOM 1280 O O . GLN A 1 162 ? -14.218 4.572 13.783 1.00 82.00 162 GLN A O 1
ATOM 1285 N N . THR A 1 163 ? -15.894 3.508 14.836 1.00 82.62 163 THR A N 1
ATOM 1286 C CA . THR A 1 163 ? -15.850 2.294 14.006 1.00 82.62 163 THR A CA 1
ATOM 1287 C C . THR A 1 163 ? -16.178 2.616 12.545 1.00 82.62 163 THR A C 1
ATOM 1289 O O . THR A 1 163 ? -15.425 2.249 11.641 1.00 82.62 163 THR A O 1
ATOM 1292 N N . VAL A 1 164 ? -17.246 3.380 12.295 1.00 84.75 164 VAL A N 1
ATOM 1293 C CA . VAL A 1 164 ? -17.618 3.803 10.934 1.00 84.75 164 VAL A CA 1
ATOM 1294 C C . VAL A 1 164 ? -16.526 4.677 10.309 1.00 84.75 164 VAL A C 1
ATOM 1296 O O . VAL A 1 164 ? -16.169 4.465 9.151 1.00 84.75 164 VAL A O 1
ATOM 1299 N N . GLN A 1 165 ? -15.943 5.615 11.060 1.00 85.44 165 GLN A N 1
ATOM 1300 C CA . GLN A 1 165 ? -14.853 6.472 10.583 1.00 85.44 165 GLN A CA 1
ATOM 1301 C C . GLN A 1 165 ? -13.605 5.660 10.203 1.00 85.44 165 GLN A C 1
ATOM 1303 O O . GLN A 1 165 ? -12.987 5.914 9.161 1.00 85.44 165 GLN A O 1
ATOM 1308 N N . ARG A 1 166 ? -13.254 4.647 11.004 1.00 87.12 166 ARG A N 1
ATOM 1309 C CA . ARG A 1 166 ? -12.184 3.699 10.672 1.00 87.12 166 ARG A CA 1
ATOM 1310 C C . ARG A 1 166 ? -12.510 2.939 9.385 1.00 87.12 166 ARG A C 1
ATOM 1312 O O . ARG A 1 166 ? -11.694 2.942 8.465 1.00 87.12 166 ARG A O 1
ATOM 1319 N N . GLN A 1 167 ? -13.703 2.350 9.271 1.00 87.75 167 GLN A N 1
ATOM 1320 C CA . GLN A 1 167 ? -14.109 1.609 8.067 1.00 87.75 167 GLN A CA 1
ATOM 1321 C C . GLN A 1 167 ? -14.125 2.480 6.809 1.00 87.75 167 GLN A C 1
ATOM 1323 O O . GLN A 1 167 ? -13.744 2.030 5.728 1.00 87.75 167 GLN A O 1
ATOM 1328 N N . LEU A 1 168 ? -14.506 3.747 6.944 1.00 88.25 168 LEU A N 1
ATOM 1329 C CA . LEU A 1 168 ? -14.475 4.719 5.862 1.00 88.25 168 LEU A CA 1
ATOM 1330 C C . LEU A 1 168 ? -13.051 5.030 5.401 1.00 88.25 168 LEU A C 1
ATOM 1332 O O . LEU A 1 168 ? -12.776 5.036 4.200 1.00 88.25 168 LEU A O 1
ATOM 1336 N N . SER A 1 169 ? -12.137 5.223 6.351 1.00 89.62 169 SER A N 1
ATOM 1337 C CA . SER A 1 169 ? -10.714 5.429 6.067 1.00 89.62 169 SER A CA 1
ATOM 1338 C C . SER A 1 169 ? -10.129 4.228 5.314 1.00 89.62 169 SER A C 1
ATOM 1340 O O . SER A 1 169 ? -9.406 4.400 4.332 1.00 89.62 169 SER A O 1
ATOM 1342 N N . LEU A 1 170 ? -10.531 3.010 5.691 1.00 91.00 170 LEU A N 1
ATOM 1343 C CA . LEU A 1 170 ? -10.134 1.779 5.006 1.00 91.00 170 LEU A CA 1
ATOM 1344 C C . LEU A 1 170 ? -10.750 1.647 3.617 1.00 91.00 170 LEU A C 1
ATOM 1346 O O . LEU A 1 170 ? -10.052 1.284 2.674 1.00 91.00 170 LEU A O 1
ATOM 1350 N N . ALA A 1 171 ? -12.037 1.958 3.456 1.00 90.12 171 ALA A N 1
ATOM 1351 C CA . ALA A 1 171 ? -12.695 1.950 2.152 1.00 90.12 171 ALA A CA 1
ATOM 1352 C C . ALA A 1 171 ? -12.015 2.930 1.184 1.00 90.12 171 ALA A C 1
ATOM 1354 O O . ALA A 1 171 ? -11.725 2.573 0.041 1.00 90.12 171 ALA A O 1
ATOM 1355 N N . ARG A 1 172 ? -11.671 4.131 1.664 1.00 90.38 172 ARG A N 1
ATOM 1356 C CA . ARG A 1 172 ? -10.905 5.121 0.902 1.00 90.38 172 ARG A CA 1
ATOM 1357 C C . ARG A 1 172 ? -9.513 4.607 0.541 1.00 90.38 172 ARG A C 1
ATOM 1359 O O . ARG A 1 172 ? -9.110 4.732 -0.613 1.00 90.38 172 ARG A O 1
ATOM 1366 N N . ALA A 1 173 ? -8.797 4.003 1.487 1.00 93.44 173 ALA A N 1
ATOM 1367 C CA . ALA A 1 173 ? -7.475 3.440 1.234 1.00 93.44 173 ALA A CA 1
ATOM 1368 C C . ALA A 1 173 ? -7.520 2.316 0.179 1.00 93.44 173 ALA A C 1
ATOM 1370 O O . ALA A 1 173 ? -6.763 2.355 -0.792 1.00 93.44 173 ALA A O 1
ATOM 1371 N N . ARG A 1 174 ? -8.473 1.376 0.294 1.00 92.00 174 ARG A N 1
ATOM 1372 C CA . ARG A 1 174 ? -8.711 0.319 -0.711 1.00 92.00 174 ARG A CA 1
ATOM 1373 C C . ARG A 1 174 ? -9.047 0.906 -2.077 1.00 92.00 174 ARG A C 1
ATOM 1375 O O . ARG A 1 174 ? -8.541 0.419 -3.084 1.00 92.00 174 ARG A O 1
ATOM 1382 N N . TYR A 1 175 ? -9.867 1.958 -2.120 1.00 91.88 175 TYR A N 1
ATOM 1383 C CA . TYR A 1 175 ? -10.179 2.651 -3.364 1.00 91.88 175 TYR A CA 1
ATOM 1384 C C . TYR A 1 175 ? -8.920 3.250 -3.992 1.00 91.88 175 TYR A C 1
ATOM 1386 O O . TYR A 1 175 ? -8.658 2.975 -5.155 1.00 91.88 175 TYR A O 1
ATOM 1394 N N . ILE A 1 176 ? -8.115 4.012 -3.245 1.00 93.12 176 ILE A N 1
ATOM 1395 C CA . ILE A 1 176 ? -6.884 4.630 -3.766 1.00 93.12 176 ILE A CA 1
ATOM 1396 C C . ILE A 1 176 ? -5.945 3.562 -4.332 1.00 93.12 176 ILE A C 1
ATOM 1398 O O . ILE A 1 176 ? -5.555 3.664 -5.492 1.00 93.12 176 ILE A O 1
ATOM 1402 N N . VAL A 1 177 ? -5.652 2.516 -3.555 1.00 94.81 177 VAL A N 1
ATOM 1403 C CA . VAL A 1 177 ? -4.759 1.418 -3.960 1.00 94.81 177 VAL A CA 1
ATOM 1404 C C . VAL A 1 177 ? -5.303 0.660 -5.177 1.00 94.81 177 VAL A C 1
ATOM 1406 O O . VAL A 1 177 ? -4.565 0.368 -6.118 1.00 94.81 177 VAL A O 1
ATOM 1409 N N . GLY A 1 178 ? -6.609 0.385 -5.210 1.00 93.06 178 GLY A N 1
ATOM 1410 C CA . GLY A 1 178 ? -7.251 -0.282 -6.342 1.00 93.06 178 GLY A CA 1
ATOM 1411 C C . GLY A 1 178 ? -7.289 0.582 -7.606 1.00 93.06 178 GLY A C 1
ATOM 1412 O O . GLY A 1 178 ? -7.098 0.077 -8.712 1.00 93.06 178 GLY A O 1
ATOM 1413 N N . GLN A 1 179 ? -7.499 1.895 -7.468 1.00 93.19 179 GLN A N 1
ATOM 1414 C CA . GLN A 1 179 ? -7.429 2.835 -8.586 1.00 93.19 179 GLN A CA 1
ATOM 1415 C C . GLN A 1 179 ? -6.014 2.903 -9.148 1.00 93.19 179 GLN A C 1
ATOM 1417 O O . GLN A 1 179 ? -5.844 2.777 -10.356 1.00 93.19 179 GLN A O 1
ATOM 1422 N N . THR A 1 180 ? -4.992 3.079 -8.310 1.00 94.06 180 THR A N 1
ATOM 1423 C CA . THR A 1 180 ? -3.598 3.123 -8.775 1.00 94.06 180 THR A CA 1
ATOM 1424 C C . THR A 1 180 ? -3.195 1.819 -9.439 1.00 94.06 180 THR A C 1
ATOM 1426 O O . THR A 1 180 ? -2.593 1.856 -10.504 1.00 94.06 180 THR A O 1
ATOM 1429 N N . TYR A 1 181 ? -3.597 0.672 -8.883 1.00 94.69 181 TYR A N 1
ATOM 1430 C CA . TYR A 1 181 ? -3.334 -0.623 -9.504 1.00 94.69 181 TYR A CA 1
ATOM 1431 C C . TYR A 1 181 ? -3.992 -0.750 -10.885 1.00 94.69 181 TYR A C 1
ATOM 1433 O O . TYR A 1 181 ? -3.368 -1.243 -11.826 1.00 94.69 181 TYR A O 1
ATOM 1441 N N . ARG A 1 182 ? -5.222 -0.244 -11.053 1.00 94.75 182 ARG A N 1
ATOM 1442 C CA . ARG A 1 182 ? -5.867 -0.202 -12.373 1.00 94.75 182 ARG A CA 1
ATOM 1443 C C . ARG A 1 182 ? -5.066 0.639 -13.367 1.00 94.75 182 ARG A C 1
ATOM 1445 O O . ARG A 1 182 ? -4.793 0.151 -14.457 1.00 94.75 182 ARG A O 1
ATOM 1452 N N . HIS A 1 183 ? -4.626 1.833 -12.969 1.00 94.44 183 HIS A N 1
ATOM 1453 C CA . HIS A 1 183 ? -3.794 2.682 -13.826 1.00 94.44 183 HIS A CA 1
ATOM 1454 C C . HIS A 1 183 ? -2.464 2.006 -14.179 1.00 94.44 183 HIS A C 1
ATOM 1456 O O . HIS A 1 183 ? -2.041 2.073 -15.326 1.00 94.44 183 HIS A O 1
ATOM 1462 N N . VAL A 1 184 ? -1.816 1.316 -13.229 1.00 94.38 184 VAL A N 1
ATOM 1463 C CA . VAL A 1 184 ? -0.585 0.546 -13.489 1.00 94.38 184 VAL A CA 1
ATOM 1464 C C . VAL A 1 184 ? -0.829 -0.500 -14.578 1.00 94.38 184 VAL A C 1
ATOM 1466 O O . VAL A 1 184 ? -0.026 -0.649 -15.499 1.00 94.38 184 VAL A O 1
ATOM 1469 N N . ARG A 1 185 ? -1.951 -1.222 -14.493 1.00 94.62 185 ARG A N 1
ATOM 1470 C CA . ARG A 1 185 ? -2.320 -2.240 -15.478 1.00 94.62 185 ARG A CA 1
ATOM 1471 C C . ARG A 1 185 ? -2.615 -1.652 -16.852 1.00 94.62 185 ARG A C 1
ATOM 1473 O O . ARG A 1 185 ? -2.062 -2.139 -17.832 1.00 94.62 185 ARG A O 1
ATOM 1480 N N . GLU A 1 186 ? -3.437 -0.609 -16.913 1.00 93.25 186 GLU A N 1
ATOM 1481 C CA . GLU A 1 186 ? -3.752 0.107 -18.156 1.00 93.25 186 GLU A CA 1
ATOM 1482 C C . GLU A 1 186 ? -2.467 0.621 -18.810 1.00 93.25 186 GLU A C 1
ATOM 1484 O O . GLU A 1 186 ? -2.209 0.374 -19.986 1.00 93.25 186 GLU A O 1
ATOM 1489 N N . ARG A 1 187 ? -1.590 1.232 -18.013 1.00 92.31 187 ARG A N 1
ATOM 1490 C CA . ARG A 1 187 ? -0.310 1.754 -18.476 1.00 92.31 187 ARG A CA 1
ATOM 1491 C C . ARG A 1 187 ? 0.617 0.663 -19.008 1.00 92.31 187 ARG A C 1
ATOM 1493 O O . ARG A 1 187 ? 1.274 0.859 -20.030 1.00 92.31 187 ARG A O 1
ATOM 1500 N N . LYS A 1 188 ? 0.651 -0.504 -18.362 1.00 91.62 188 LYS A N 1
ATOM 1501 C CA . LYS A 1 188 ? 1.387 -1.669 -18.866 1.00 91.62 188 LYS A CA 1
ATOM 1502 C C . LYS A 1 188 ? 0.836 -2.152 -20.208 1.00 91.62 188 LYS A C 1
ATOM 1504 O O . LYS A 1 188 ? 1.614 -2.463 -21.106 1.00 91.62 188 LYS A O 1
ATOM 1509 N N . GLU A 1 189 ? -0.484 -2.226 -20.346 1.00 90.62 189 GLU A N 1
ATOM 1510 C CA . GLU A 1 189 ? -1.143 -2.638 -21.589 1.00 90.62 189 GLU A CA 1
ATOM 1511 C C . GLU A 1 189 ? -0.845 -1.647 -22.731 1.00 90.62 189 GLU A C 1
ATOM 1513 O O . GLU A 1 189 ? -0.519 -2.066 -23.842 1.00 90.62 189 GLU A O 1
ATOM 1518 N N . GLU A 1 190 ? -0.842 -0.341 -22.450 1.00 90.06 190 GLU A N 1
ATOM 1519 C CA . GLU A 1 190 ? -0.436 0.702 -23.402 1.00 90.06 190 GLU A CA 1
ATOM 1520 C C . GLU A 1 190 ? 1.031 0.583 -23.834 1.00 90.06 190 GLU A C 1
ATOM 1522 O O . GLU A 1 190 ? 1.345 0.699 -25.022 1.00 90.06 190 GLU A O 1
ATOM 1527 N N . LEU A 1 191 ? 1.941 0.363 -22.880 1.00 87.62 191 LEU A N 1
ATOM 1528 C CA . LEU A 1 191 ? 3.370 0.196 -23.153 1.00 87.62 191 LEU A CA 1
ATOM 1529 C C . LEU A 1 191 ? 3.629 -1.060 -23.991 1.00 87.62 191 LEU A C 1
ATOM 1531 O O . LEU A 1 191 ? 4.378 -0.999 -24.967 1.00 87.62 191 LEU A O 1
ATOM 1535 N N . ALA A 1 192 ? 2.940 -2.160 -23.681 1.00 86.62 192 ALA A N 1
ATOM 1536 C CA . ALA A 1 192 ? 2.996 -3.392 -24.459 1.00 86.62 192 ALA A CA 1
ATOM 1537 C C . ALA A 1 192 ? 2.442 -3.211 -25.884 1.00 86.62 192 ALA A C 1
ATOM 1539 O O . ALA A 1 192 ? 3.004 -3.755 -26.828 1.00 86.62 192 ALA A O 1
ATOM 1540 N N . ALA A 1 193 ? 1.379 -2.418 -26.065 1.00 85.94 193 ALA A N 1
ATOM 1541 C CA . ALA A 1 193 ? 0.821 -2.117 -27.385 1.00 85.94 193 ALA A CA 1
ATOM 1542 C C . ALA A 1 193 ? 1.720 -1.197 -28.234 1.00 85.94 193 ALA A C 1
ATOM 1544 O O . ALA A 1 193 ? 1.622 -1.205 -29.463 1.00 85.94 193 ALA A O 1
ATOM 1545 N N . ARG A 1 194 ? 2.572 -0.382 -27.594 1.00 79.75 194 ARG A N 1
ATOM 1546 C CA . ARG A 1 194 ? 3.507 0.529 -28.272 1.00 79.75 194 ARG A CA 1
ATOM 1547 C C . ARG A 1 194 ? 4.845 -0.126 -28.618 1.00 79.75 194 ARG A C 1
ATOM 1549 O O . ARG A 1 194 ? 5.538 0.378 -29.503 1.00 79.75 194 ARG A O 1
ATOM 1556 N N . ALA A 1 195 ? 5.205 -1.218 -27.948 1.00 72.19 195 ALA A N 1
ATOM 1557 C CA . ALA A 1 195 ? 6.360 -2.020 -28.325 1.00 72.19 195 ALA A CA 1
ATOM 1558 C C . ALA A 1 195 ? 6.146 -2.597 -29.742 1.00 72.19 195 ALA A C 1
ATOM 1560 O O . ALA A 1 195 ? 5.057 -3.098 -30.040 1.00 72.19 195 ALA A O 1
ATOM 1561 N N . PRO A 1 196 ? 7.132 -2.502 -30.654 1.00 60.75 196 PRO A N 1
ATOM 1562 C CA . PRO A 1 196 ? 7.003 -3.100 -31.976 1.00 60.75 196 PRO A CA 1
ATOM 1563 C C . PRO A 1 196 ? 6.788 -4.610 -31.825 1.00 60.75 196 PRO A C 1
ATOM 1565 O O . PRO A 1 196 ? 7.537 -5.281 -31.126 1.00 60.75 196 PRO A O 1
ATOM 1568 N N . ALA A 1 197 ? 5.777 -5.152 -32.507 1.00 56.44 197 ALA A N 1
ATOM 1569 C CA . ALA A 1 197 ? 5.441 -6.581 -32.501 1.00 56.44 197 ALA A CA 1
ATOM 1570 C C . ALA A 1 197 ? 6.527 -7.499 -33.119 1.00 56.44 197 ALA A C 1
ATOM 1572 O O . ALA A 1 197 ? 6.312 -8.703 -33.250 1.00 56.44 197 ALA A O 1
ATOM 1573 N N . ASP A 1 198 ? 7.682 -6.946 -33.494 1.00 49.12 198 ASP A N 1
ATOM 1574 C CA . ASP A 1 198 ? 8.832 -7.654 -34.051 1.00 49.12 198 ASP A CA 1
ATOM 1575 C C . ASP A 1 198 ? 9.837 -7.964 -32.936 1.00 49.12 198 ASP A C 1
ATOM 1577 O O . ASP A 1 198 ? 10.839 -7.279 -32.795 1.00 49.12 198 ASP A O 1
ATOM 1581 N N . GLU A 1 199 ? 9.519 -8.965 -32.114 1.00 46.59 199 GLU A N 1
ATOM 1582 C CA . GLU A 1 199 ? 10.460 -9.915 -31.488 1.00 46.59 199 GLU A CA 1
ATOM 1583 C C . GLU A 1 199 ? 9.678 -10.864 -30.563 1.00 46.59 199 GLU A C 1
ATOM 1585 O O . GLU A 1 199 ? 9.860 -10.936 -29.351 1.00 46.59 199 GLU A O 1
ATOM 1590 N N . VAL A 1 200 ? 8.764 -11.636 -31.154 1.00 43.47 200 VAL A N 1
ATOM 1591 C CA . VAL A 1 200 ? 8.245 -12.854 -30.524 1.00 43.47 200 VAL A CA 1
ATOM 1592 C C . VAL A 1 200 ? 8.626 -14.017 -31.434 1.00 43.47 200 VAL A C 1
ATOM 1594 O O . VAL A 1 200 ? 8.081 -14.112 -32.536 1.00 43.47 200 VAL A O 1
ATOM 1597 N N . PRO A 1 201 ? 9.527 -14.937 -31.036 1.00 43.50 201 PRO A N 1
ATOM 1598 C CA . PRO A 1 201 ? 9.510 -16.247 -31.649 1.00 43.50 201 PRO A CA 1
ATOM 1599 C C . PRO A 1 201 ? 8.200 -16.906 -31.216 1.00 43.50 201 PRO A C 1
ATOM 1601 O O . PRO A 1 201 ? 7.988 -17.195 -30.037 1.00 43.50 201 PRO A O 1
ATOM 1604 N N . GLU A 1 202 ? 7.303 -17.111 -32.180 1.00 47.41 202 GLU A N 1
ATOM 1605 C CA . GLU A 1 202 ? 6.149 -17.990 -32.041 1.00 47.41 202 GLU A CA 1
ATOM 1606 C C . GLU A 1 202 ? 6.598 -19.326 -31.443 1.00 47.41 202 GLU A C 1
ATOM 1608 O O . GLU A 1 202 ? 7.195 -20.173 -32.108 1.00 47.41 202 GLU A O 1
ATOM 1613 N N . ALA A 1 203 ? 6.274 -19.549 -30.177 1.00 40.59 203 ALA A N 1
ATOM 1614 C CA . ALA A 1 203 ? 6.247 -20.882 -29.625 1.00 40.59 203 ALA A CA 1
ATOM 1615 C C . ALA A 1 203 ? 5.084 -20.993 -28.644 1.00 40.59 203 ALA A C 1
ATOM 1617 O O . ALA A 1 203 ? 5.181 -20.622 -27.478 1.00 40.59 203 ALA A O 1
ATOM 1618 N N . LYS A 1 204 ? 4.041 -21.656 -29.155 1.00 41.81 204 LYS A N 1
ATOM 1619 C CA . LYS A 1 204 ? 2.991 -22.384 -28.429 1.00 41.81 204 LYS A CA 1
ATOM 1620 C C . LYS A 1 204 ? 1.742 -21.578 -28.082 1.00 41.81 204 LYS A C 1
ATOM 1622 O O . LYS A 1 204 ? 1.402 -21.360 -26.926 1.00 41.81 204 LYS A O 1
ATOM 1627 N N . ARG A 1 205 ? 0.973 -21.294 -29.135 1.00 37.66 205 ARG A N 1
ATOM 1628 C CA . ARG A 1 205 ? -0.490 -21.281 -29.072 1.00 37.66 205 ARG A CA 1
ATOM 1629 C C . ARG A 1 205 ? -1.029 -22.532 -29.780 1.00 37.66 205 ARG A C 1
ATOM 1631 O O . ARG A 1 205 ? -0.634 -22.815 -30.907 1.00 37.66 205 ARG A O 1
ATOM 1638 N N . GLY A 1 206 ? -1.907 -23.260 -29.093 1.00 33.19 206 GLY A N 1
ATOM 1639 C CA . GLY A 1 206 ? -2.575 -24.501 -29.514 1.00 33.19 206 GLY A CA 1
ATOM 1640 C C . GLY A 1 206 ? -2.355 -25.587 -28.453 1.00 33.19 206 GLY A C 1
ATOM 1641 O O . GLY A 1 206 ? -1.209 -25.898 -28.159 1.00 33.19 206 GLY A O 1
ATOM 1642 N N . VAL A 1 207 ? -3.348 -26.190 -27.801 1.00 37.28 207 VAL A N 1
ATOM 1643 C CA . VAL A 1 207 ? -4.799 -26.309 -28.021 1.00 37.28 207 VAL A CA 1
ATOM 1644 C C . VAL A 1 207 ? -5.472 -26.496 -26.645 1.00 37.28 207 VAL A C 1
ATOM 1646 O O . VAL A 1 207 ? -4.816 -26.873 -25.677 1.00 37.28 207 VAL A O 1
ATOM 1649 N N . GLU A 1 208 ? -6.756 -26.164 -26.595 1.00 37.75 208 GLU A N 1
ATOM 1650 C CA . GLU A 1 208 ? -7.684 -26.092 -25.464 1.00 37.75 208 GLU A CA 1
ATOM 1651 C C . GLU A 1 208 ? -8.027 -27.440 -24.779 1.00 37.75 208 GLU A C 1
ATOM 1653 O O . GLU A 1 208 ? -7.992 -28.495 -25.405 1.00 37.75 208 GLU A O 1
ATOM 1658 N N . GLU A 1 209 ? -8.394 -27.305 -23.497 1.00 35.12 209 GLU A N 1
ATOM 1659 C CA . GLU A 1 209 ? -9.496 -27.921 -22.722 1.00 35.12 209 GLU A CA 1
ATOM 1660 C C . GLU A 1 209 ? -9.674 -29.437 -22.426 1.00 35.12 209 GLU A C 1
ATOM 1662 O O . GLU A 1 209 ? -9.709 -30.299 -23.296 1.00 35.12 209 GLU A O 1
ATOM 1667 N N . GLU A 1 210 ? -9.963 -29.634 -21.124 1.00 32.53 210 GLU A N 1
ATOM 1668 C CA . GLU A 1 210 ? -10.789 -30.628 -20.403 1.00 32.53 210 GLU A CA 1
ATOM 1669 C C . GLU A 1 210 ? -10.358 -32.103 -20.236 1.00 32.53 210 GLU A C 1
ATOM 1671 O O . GLU A 1 210 ? -10.089 -32.829 -21.187 1.00 32.53 210 GLU A O 1
ATOM 1676 N N . GLY A 1 211 ? -10.442 -32.587 -18.980 1.00 27.84 211 GLY A N 1
ATOM 1677 C CA . GLY A 1 211 ? -10.640 -34.012 -18.677 1.00 27.84 211 GLY A CA 1
ATOM 1678 C C . GLY A 1 211 ? -9.908 -34.568 -17.449 1.00 27.84 211 GLY A C 1
ATOM 1679 O O . GLY A 1 211 ? -8.789 -35.054 -17.545 1.00 27.84 211 GLY A O 1
ATOM 1680 N N . GLU A 1 212 ? -10.592 -34.554 -16.311 1.00 29.25 212 GLU A N 1
ATOM 1681 C CA . GLU A 1 212 ? -10.297 -35.177 -15.012 1.00 29.25 212 GLU A CA 1
ATOM 1682 C C . GLU A 1 212 ? -9.933 -36.687 -15.050 1.00 29.25 212 GLU A C 1
ATOM 1684 O O . GLU A 1 212 ? -10.593 -37.476 -15.722 1.00 29.25 212 GLU A O 1
ATOM 1689 N N . SER A 1 213 ? -8.930 -37.125 -14.268 1.00 26.89 213 SER A N 1
ATOM 1690 C CA . SER A 1 213 ? -9.032 -38.286 -13.351 1.00 26.89 213 SER A CA 1
ATOM 1691 C C . SER A 1 213 ? -7.741 -38.551 -12.553 1.00 26.89 213 SER A C 1
ATOM 1693 O O . SER A 1 213 ? -6.618 -38.399 -13.025 1.00 26.89 213 SER A O 1
ATOM 1695 N N . VAL A 1 214 ? -7.963 -38.936 -11.298 1.00 31.30 214 VAL A N 1
ATOM 1696 C CA . VAL A 1 214 ? -7.024 -39.286 -10.222 1.00 31.30 214 VAL A CA 1
ATOM 1697 C C . VAL A 1 214 ? -6.436 -40.696 -10.370 1.00 31.30 214 VAL A C 1
ATOM 1699 O O . VAL A 1 214 ? -7.178 -41.625 -10.679 1.00 31.30 214 VAL A O 1
ATOM 1702 N N . ALA A 1 215 ? -5.154 -40.872 -10.018 1.00 27.88 215 ALA A N 1
ATOM 1703 C CA . ALA A 1 215 ? -4.642 -42.043 -9.286 1.00 27.88 215 ALA A CA 1
ATOM 1704 C C . ALA A 1 215 ? -3.210 -41.808 -8.755 1.00 27.88 215 ALA A C 1
ATOM 1706 O O . ALA A 1 215 ? -2.321 -41.376 -9.486 1.00 27.88 215 ALA A O 1
ATOM 1707 N N . GLU A 1 216 ? -3.033 -42.118 -7.469 1.00 28.27 216 GLU A N 1
ATOM 1708 C CA . GLU A 1 216 ? -1.793 -42.209 -6.682 1.00 28.27 216 GLU A CA 1
ATOM 1709 C C . GLU A 1 216 ? -0.712 -43.100 -7.327 1.00 28.27 216 GLU A C 1
ATOM 1711 O O . GLU A 1 216 ? -1.055 -44.121 -7.917 1.00 28.27 216 GLU A O 1
ATOM 1716 N N . VAL A 1 217 ? 0.583 -42.800 -7.137 1.00 30.80 217 VAL A N 1
ATOM 1717 C CA . VAL A 1 217 ? 1.433 -43.414 -6.086 1.00 30.80 217 VAL A CA 1
ATOM 1718 C C . VAL A 1 217 ? 2.834 -42.782 -6.002 1.00 30.80 217 VAL A C 1
ATOM 1720 O O . VAL A 1 217 ? 3.313 -42.111 -6.910 1.00 30.80 217 VAL A O 1
ATOM 1723 N N . GLU A 1 218 ? 3.412 -43.011 -4.827 1.00 29.47 218 GLU A N 1
ATOM 1724 C CA . GLU A 1 218 ? 4.573 -42.458 -4.139 1.00 29.47 218 GLU A CA 1
ATOM 1725 C C . GLU A 1 218 ? 5.977 -42.581 -4.775 1.00 29.47 218 GLU A C 1
ATOM 1727 O O . GLU A 1 218 ? 6.267 -43.427 -5.615 1.00 29.47 218 GLU A O 1
ATOM 1732 N N . ASP A 1 219 ? 6.857 -41.792 -4.144 1.00 27.11 219 ASP A N 1
ATOM 1733 C CA . ASP A 1 219 ? 8.259 -42.057 -3.792 1.00 27.11 219 ASP A CA 1
ATOM 1734 C C . ASP A 1 219 ? 9.353 -41.783 -4.834 1.00 27.11 219 ASP A C 1
ATOM 1736 O O . ASP A 1 219 ? 9.633 -42.576 -5.728 1.00 27.11 219 ASP A O 1
ATOM 1740 N N . ALA A 1 220 ? 10.091 -40.693 -4.597 1.00 32.78 220 ALA A N 1
ATOM 1741 C CA . ALA A 1 220 ? 11.550 -40.741 -4.607 1.00 32.78 220 ALA A CA 1
ATOM 1742 C C . ALA A 1 220 ? 12.142 -39.540 -3.857 1.00 32.78 220 ALA A C 1
ATOM 1744 O O . ALA A 1 220 ? 12.285 -38.433 -4.375 1.00 32.78 220 ALA A O 1
ATOM 1745 N N . ARG A 1 221 ? 12.559 -39.802 -2.619 1.00 35.78 221 ARG A N 1
ATOM 1746 C CA . ARG A 1 221 ? 13.580 -39.028 -1.905 1.00 35.78 221 ARG A CA 1
ATOM 1747 C C . ARG A 1 221 ? 14.906 -39.028 -2.682 1.00 35.78 221 ARG A C 1
ATOM 1749 O O . ARG A 1 221 ? 15.357 -40.106 -3.072 1.00 35.78 221 ARG A O 1
ATOM 1756 N N . ARG A 1 222 ? 15.552 -37.856 -2.786 1.00 33.22 222 ARG A N 1
ATOM 1757 C CA . ARG A 1 222 ? 17.006 -37.541 -2.918 1.00 33.22 222 ARG A CA 1
ATOM 1758 C C . ARG A 1 222 ? 17.113 -36.199 -3.661 1.00 33.22 222 ARG A C 1
ATOM 1760 O O . ARG A 1 222 ? 16.385 -35.988 -4.612 1.00 33.22 222 ARG A O 1
ATOM 1767 N N . ASP A 1 223 ? 17.949 -35.236 -3.314 1.00 31.55 223 ASP A N 1
ATOM 1768 C CA . ASP A 1 223 ? 19.192 -35.266 -2.563 1.00 31.55 223 ASP A CA 1
ATOM 1769 C C . ASP A 1 223 ? 19.446 -33.852 -2.029 1.00 31.55 223 ASP A C 1
ATOM 1771 O O . ASP A 1 223 ? 19.252 -32.861 -2.735 1.00 31.55 223 ASP A O 1
ATOM 1775 N N . ALA A 1 224 ? 19.848 -33.763 -0.769 1.00 33.84 224 ALA A N 1
ATOM 1776 C CA . ALA A 1 224 ? 20.283 -32.523 -0.164 1.00 33.84 224 ALA A CA 1
ATOM 1777 C C . ALA A 1 224 ? 21.736 -32.254 -0.571 1.00 33.84 224 ALA A C 1
ATOM 1779 O O . ALA A 1 224 ? 22.591 -33.117 -0.398 1.00 33.84 224 ALA A O 1
ATOM 1780 N N . GLY A 1 225 ? 22.033 -31.024 -0.990 1.00 32.38 225 GLY A N 1
ATOM 1781 C CA . GLY A 1 225 ? 23.379 -30.471 -0.846 1.00 32.38 225 GLY A CA 1
ATOM 1782 C C . GLY A 1 225 ? 23.981 -29.843 -2.098 1.00 32.38 225 GLY A C 1
ATOM 1783 O O . GLY A 1 225 ? 24.651 -30.506 -2.880 1.00 32.38 225 GLY A O 1
ATOM 1784 N N . ARG A 1 226 ? 23.932 -28.511 -2.164 1.00 37.28 226 ARG A N 1
ATOM 1785 C CA . ARG A 1 226 ? 25.152 -27.709 -1.981 1.00 37.28 226 ARG A CA 1
ATOM 1786 C C . ARG A 1 226 ? 24.791 -26.254 -1.719 1.00 37.28 226 ARG A C 1
ATOM 1788 O O . ARG A 1 226 ? 24.468 -25.487 -2.613 1.00 37.28 226 ARG A O 1
ATOM 1795 N N . TYR A 1 227 ? 24.864 -25.928 -0.439 1.00 36.66 227 TYR A N 1
ATOM 1796 C CA . TYR A 1 227 ? 24.968 -24.586 0.098 1.00 36.66 227 TYR A CA 1
ATOM 1797 C C . TYR A 1 227 ? 26.300 -23.979 -0.372 1.00 36.66 227 TYR A C 1
ATOM 1799 O O . TYR A 1 227 ? 27.355 -24.575 -0.145 1.00 36.66 227 TYR A O 1
ATOM 1807 N N . SER A 1 228 ? 26.254 -22.818 -1.019 1.00 38.69 228 SER A N 1
ATOM 1808 C CA . SER A 1 228 ? 27.408 -21.933 -1.193 1.00 38.69 228 SER A CA 1
ATOM 1809 C C . SER A 1 228 ? 27.052 -20.612 -0.515 1.00 38.69 228 SER A C 1
ATOM 1811 O O . SER A 1 228 ? 26.200 -19.901 -1.042 1.00 38.69 228 SER A O 1
ATOM 1813 N N . PRO A 1 229 ? 27.641 -20.268 0.641 1.00 42.84 229 PRO A N 1
ATOM 1814 C CA . PRO A 1 229 ? 27.477 -18.942 1.206 1.00 42.84 229 PRO A CA 1
ATOM 1815 C C . PRO A 1 229 ? 28.449 -17.997 0.493 1.00 42.84 229 PRO A C 1
ATOM 1817 O O . PRO A 1 229 ? 29.664 -18.120 0.647 1.00 42.84 229 PRO A O 1
ATOM 1820 N N . GLN A 1 230 ? 27.919 -17.070 -0.301 1.00 38.88 230 GLN A N 1
ATOM 1821 C CA . GLN A 1 230 ? 28.629 -15.834 -0.616 1.00 38.88 230 GLN A CA 1
ATOM 1822 C C . GLN A 1 230 ? 28.063 -14.749 0.295 1.00 38.88 230 GLN A C 1
ATOM 1824 O O . GLN A 1 230 ? 26.929 -14.313 0.128 1.00 38.88 230 GLN A O 1
ATOM 1829 N N . LEU A 1 231 ? 28.860 -14.404 1.305 1.00 40.31 231 LEU A N 1
ATOM 1830 C CA . LEU A 1 231 ? 28.730 -13.180 2.082 1.00 40.31 231 LEU A CA 1
ATOM 1831 C C . LEU A 1 231 ? 29.027 -12.015 1.139 1.00 40.31 231 LEU A C 1
ATOM 1833 O O . LEU A 1 231 ? 30.149 -11.905 0.645 1.00 40.31 231 LEU A O 1
ATOM 1837 N N . PHE A 1 232 ? 28.025 -11.184 0.893 1.00 32.69 232 PHE A N 1
ATOM 1838 C CA . PHE A 1 232 ? 28.236 -9.799 0.510 1.00 32.69 232 PHE A CA 1
ATOM 1839 C C . PHE A 1 232 ? 27.529 -8.952 1.554 1.00 32.69 232 PHE A C 1
ATOM 1841 O O . PHE A 1 232 ? 26.390 -9.240 1.917 1.00 32.69 232 PHE A O 1
ATOM 1848 N N . ASP A 1 233 ? 28.292 -8.005 2.077 1.00 33.03 233 ASP A N 1
ATOM 1849 C CA . ASP A 1 233 ? 27.960 -7.126 3.180 1.00 33.03 233 ASP A CA 1
ATOM 1850 C C . ASP A 1 233 ? 26.644 -6.376 2.912 1.00 33.03 233 ASP A C 1
ATOM 1852 O O . ASP A 1 233 ? 26.499 -5.667 1.913 1.00 33.03 233 ASP A O 1
ATOM 1856 N N . ASP A 1 234 ? 25.668 -6.575 3.799 1.00 37.81 234 ASP A N 1
ATOM 1857 C CA . ASP A 1 234 ? 24.526 -5.683 3.944 1.00 37.81 234 ASP A CA 1
ATOM 1858 C C . ASP A 1 234 ? 25.033 -4.431 4.673 1.00 37.81 234 ASP A C 1
ATOM 1860 O O . ASP A 1 234 ? 25.180 -4.422 5.895 1.00 37.81 234 ASP A O 1
ATOM 1864 N N . ASP A 1 235 ? 25.322 -3.373 3.915 1.00 39.50 235 ASP A N 1
ATOM 1865 C CA . ASP A 1 235 ? 25.402 -2.014 4.452 1.00 39.50 235 ASP A CA 1
ATOM 1866 C C . ASP A 1 235 ? 23.969 -1.560 4.805 1.00 39.50 235 ASP A C 1
ATOM 1868 O O . ASP A 1 235 ? 23.287 -0.859 4.051 1.00 39.50 235 ASP A O 1
ATOM 1872 N N . GLU A 1 236 ? 23.470 -2.041 5.943 1.00 44.22 236 GLU A N 1
ATOM 1873 C CA . GLU A 1 236 ? 22.384 -1.409 6.688 1.00 44.22 236 GLU A CA 1
ATOM 1874 C C . GLU A 1 236 ? 23.008 -0.326 7.580 1.00 44.22 236 GLU A C 1
ATOM 1876 O O . GLU A 1 236 ? 23.358 -0.562 8.734 1.00 44.22 236 GLU A O 1
ATOM 1881 N N . GLU A 1 237 ? 23.198 0.876 7.029 1.00 40.22 237 GLU A N 1
ATOM 1882 C CA . GLU A 1 237 ? 23.428 2.070 7.846 1.00 40.22 237 GLU A CA 1
ATOM 1883 C C . GLU A 1 237 ? 22.103 2.427 8.547 1.00 40.22 237 GLU A C 1
ATOM 1885 O O . GLU A 1 237 ? 21.208 3.050 7.973 1.00 40.22 237 GLU A O 1
ATOM 1890 N N . GLU A 1 238 ? 21.944 1.947 9.783 1.00 39.41 238 GLU A N 1
ATOM 1891 C CA . GLU A 1 238 ? 20.952 2.442 10.738 1.00 39.41 238 GLU A CA 1
ATOM 1892 C C . GLU A 1 238 ? 21.474 3.739 11.377 1.00 39.41 238 GLU A C 1
ATOM 1894 O O . GLU A 1 238 ? 22.340 3.723 12.254 1.00 39.41 238 GLU A O 1
ATOM 1899 N N . ASP A 1 239 ? 20.929 4.878 10.948 1.00 35.72 239 ASP A N 1
ATOM 1900 C CA . ASP A 1 239 ? 21.076 6.158 11.642 1.00 35.72 239 ASP A CA 1
ATOM 1901 C C . ASP A 1 239 ? 20.252 6.151 12.947 1.00 35.72 239 ASP A C 1
ATOM 1903 O O . ASP A 1 239 ? 19.086 6.553 12.980 1.00 35.72 239 ASP A O 1
ATOM 1907 N N . GLU A 1 240 ? 20.851 5.702 14.055 1.00 37.25 240 GLU A N 1
ATOM 1908 C CA . GLU A 1 240 ? 20.328 5.968 15.403 1.00 37.25 240 GLU A CA 1
ATOM 1909 C C . GLU A 1 240 ? 20.826 7.327 15.932 1.00 37.25 240 GLU A C 1
ATOM 1911 O O . GLU A 1 240 ? 21.834 7.437 16.640 1.00 37.25 240 GLU A O 1
ATOM 1916 N N . GLU A 1 241 ? 20.069 8.394 15.659 1.00 36.72 241 GLU A N 1
ATOM 1917 C CA . GLU A 1 241 ? 20.187 9.648 16.409 1.00 36.72 241 GLU A CA 1
ATOM 1918 C C . GLU A 1 241 ? 19.555 9.523 17.814 1.00 36.72 241 GLU A C 1
ATOM 1920 O O . GLU A 1 241 ? 18.353 9.663 18.029 1.00 36.72 241 GLU A O 1
ATOM 1925 N N . LEU A 1 242 ? 20.432 9.295 18.796 1.00 38.31 242 LEU A N 1
ATOM 1926 C CA . LEU A 1 242 ? 20.468 9.913 20.132 1.00 38.31 242 LEU A CA 1
ATOM 1927 C C . LEU A 1 242 ? 19.127 10.141 20.862 1.00 38.31 242 LEU A C 1
ATOM 1929 O O . LEU A 1 242 ? 18.614 11.261 20.947 1.00 38.31 242 LEU A O 1
ATOM 1933 N N . ARG A 1 243 ? 18.681 9.127 21.616 1.00 37.25 243 ARG A N 1
ATOM 1934 C CA . ARG A 1 243 ? 17.834 9.340 22.802 1.00 37.25 243 ARG A CA 1
ATOM 1935 C C . ARG A 1 243 ? 18.641 9.127 24.082 1.00 37.25 243 ARG A C 1
ATOM 1937 O O . ARG A 1 243 ? 18.887 8.008 24.515 1.00 37.25 243 ARG A O 1
ATOM 1944 N N . GLY A 1 244 ? 19.060 10.235 24.692 1.00 40.94 244 GLY A N 1
ATOM 1945 C CA . GLY A 1 244 ? 19.697 10.239 26.006 1.00 40.94 244 GLY A CA 1
ATOM 1946 C C . GLY A 1 244 ? 18.762 9.696 27.090 1.00 40.94 244 GLY A C 1
ATOM 1947 O O . GLY A 1 244 ? 17.638 10.170 27.250 1.00 40.94 244 GLY A O 1
ATOM 1948 N N . GLY A 1 245 ? 19.252 8.720 27.849 1.00 32.00 245 GLY A N 1
ATOM 1949 C CA . GLY A 1 245 ? 18.584 8.169 29.022 1.00 32.00 245 GLY A CA 1
ATOM 1950 C C . GLY A 1 245 ? 19.560 7.325 29.831 1.00 32.00 245 GLY A C 1
ATOM 1951 O O . GLY A 1 245 ? 19.892 6.208 29.453 1.00 32.00 245 GLY A O 1
ATOM 1952 N N . GLU A 1 246 ? 20.051 7.888 30.930 1.00 42.09 246 GLU A N 1
ATOM 1953 C CA . GLU A 1 246 ? 20.925 7.227 31.895 1.00 42.09 246 GLU A CA 1
ATOM 1954 C C . GLU A 1 246 ? 20.235 5.993 32.502 1.00 42.09 246 GLU A C 1
ATOM 1956 O O . GLU A 1 246 ? 19.123 6.079 33.022 1.00 42.09 246 GLU A O 1
ATOM 1961 N N . GLY A 1 247 ? 20.910 4.842 32.476 1.00 33.34 247 GLY A N 1
ATOM 1962 C CA . GLY A 1 247 ? 20.397 3.602 33.054 1.00 33.34 247 GLY A CA 1
ATOM 1963 C C . GLY A 1 247 ? 21.490 2.551 33.194 1.00 33.34 247 GLY A C 1
ATOM 1964 O O . GLY A 1 247 ? 21.772 1.801 32.271 1.00 33.34 247 GLY A O 1
ATOM 1965 N N . SER A 1 248 ? 22.119 2.529 34.366 1.00 44.00 248 SER A N 1
ATOM 1966 C CA . SER A 1 248 ? 23.122 1.555 34.807 1.00 44.00 248 SER A CA 1
ATOM 1967 C C . SER A 1 248 ? 22.718 0.098 34.526 1.00 44.00 248 SER A C 1
ATOM 1969 O O . SER A 1 248 ? 21.694 -0.370 35.022 1.00 44.00 248 SER A O 1
ATOM 1971 N N . GLY A 1 249 ? 23.557 -0.635 33.790 1.00 32.41 249 GLY A N 1
ATOM 1972 C CA . GLY A 1 249 ? 23.418 -2.074 33.566 1.00 32.41 249 GLY A CA 1
ATOM 1973 C C . GLY A 1 249 ? 24.685 -2.656 32.945 1.00 32.41 249 GLY A C 1
ATOM 1974 O O . GLY A 1 249 ? 24.914 -2.529 31.750 1.00 32.41 249 GLY A O 1
ATOM 1975 N N . ALA A 1 250 ? 25.542 -3.253 33.772 1.00 38.59 250 ALA A N 1
ATOM 1976 C CA . ALA A 1 250 ? 26.797 -3.867 33.354 1.00 38.59 250 ALA A CA 1
ATOM 1977 C C . ALA A 1 250 ? 26.567 -5.057 32.403 1.00 38.59 250 ALA A C 1
ATOM 1979 O O . ALA A 1 250 ? 25.880 -6.012 32.766 1.00 38.59 250 ALA A O 1
ATOM 1980 N N . VAL A 1 251 ? 27.210 -5.031 31.232 1.00 39.34 251 VAL A N 1
ATOM 1981 C CA . VAL A 1 251 ? 27.303 -6.166 30.300 1.00 39.34 251 VAL A CA 1
ATOM 1982 C C . VAL A 1 251 ? 28.788 -6.533 30.149 1.00 39.34 251 VAL A C 1
ATOM 1984 O O . VAL A 1 251 ? 29.604 -5.635 29.931 1.00 39.34 251 VAL A O 1
ATOM 1987 N N . PRO A 1 252 ? 29.189 -7.807 30.323 1.00 41.12 252 PRO A N 1
ATOM 1988 C CA . PRO A 1 252 ? 30.588 -8.211 30.229 1.00 41.12 252 PRO A CA 1
ATOM 1989 C C . PRO A 1 252 ? 31.059 -8.227 28.768 1.00 41.12 252 PRO A C 1
ATOM 1991 O O . PRO A 1 252 ? 30.420 -8.834 27.910 1.00 41.12 252 PRO A O 1
ATOM 1994 N N . SER A 1 253 ? 32.194 -7.573 28.504 1.00 40.78 253 SER A N 1
ATOM 1995 C CA . SER A 1 253 ? 32.865 -7.520 27.201 1.00 40.78 253 SER A CA 1
ATOM 1996 C C . SER A 1 253 ? 33.167 -8.912 26.639 1.00 40.78 253 SER A C 1
ATOM 1998 O O . SER A 1 253 ? 34.027 -9.621 27.159 1.00 40.78 253 SER A O 1
ATOM 2000 N N . GLY A 1 254 ? 32.511 -9.265 25.534 1.00 36.91 254 GLY A N 1
ATOM 2001 C CA . GLY A 1 254 ? 33.003 -10.250 24.575 1.00 36.91 254 GLY A CA 1
ATOM 2002 C C . GLY A 1 254 ? 33.700 -9.517 23.432 1.00 36.91 254 GLY A C 1
ATOM 2003 O O . GLY A 1 254 ? 33.059 -8.785 22.682 1.00 36.91 254 GLY A O 1
ATOM 2004 N N . GLU A 1 255 ? 35.017 -9.675 23.323 1.00 50.19 255 GLU A N 1
ATOM 2005 C CA . GLU A 1 255 ? 35.831 -9.128 22.235 1.00 50.19 255 GLU A CA 1
ATOM 2006 C C . GLU A 1 255 ? 35.443 -9.781 20.900 1.00 50.19 255 GLU A C 1
ATOM 2008 O O . GLU A 1 255 ? 35.867 -10.890 20.584 1.00 50.19 255 GLU A O 1
ATOM 2013 N N . GLY A 1 256 ? 34.624 -9.085 20.113 1.00 48.34 256 GLY A N 1
ATOM 2014 C CA . GLY A 1 256 ? 34.235 -9.494 18.760 1.00 48.34 256 GLY A CA 1
ATOM 2015 C C . GLY A 1 256 ? 34.196 -8.348 17.750 1.00 48.34 256 GLY A C 1
ATOM 2016 O O . GLY A 1 256 ? 33.672 -8.526 16.660 1.00 48.34 256 GLY A O 1
ATOM 2017 N N . ALA A 1 257 ? 34.748 -7.179 18.087 1.00 49.72 257 ALA A N 1
ATOM 2018 C CA . ALA A 1 257 ? 34.742 -5.998 17.227 1.00 49.72 257 ALA A CA 1
ATOM 2019 C C . ALA A 1 257 ? 36.173 -5.527 16.927 1.00 49.72 257 ALA A C 1
ATOM 2021 O O . ALA A 1 257 ? 36.664 -4.541 17.469 1.00 49.72 257 ALA A O 1
ATOM 2022 N N . SER A 1 258 ? 36.880 -6.253 16.061 1.00 45.38 258 SER A N 1
ATOM 2023 C CA . SER A 1 258 ? 37.956 -5.660 15.261 1.00 45.38 258 SER A CA 1
ATOM 2024 C C . SER A 1 258 ? 38.153 -6.518 14.015 1.00 45.38 258 SER A C 1
ATOM 2026 O O . SER A 1 258 ? 38.378 -7.721 14.145 1.00 45.38 258 SER A O 1
ATOM 2028 N N . GLY A 1 259 ? 38.062 -5.909 12.830 1.00 54.88 259 GLY A N 1
ATOM 2029 C CA . GLY A 1 259 ? 38.220 -6.545 11.518 1.00 54.88 259 GLY A CA 1
ATOM 2030 C C . GLY A 1 259 ? 39.604 -7.157 11.292 1.00 54.88 259 GLY A C 1
ATOM 2031 O O . GLY A 1 259 ? 40.420 -6.646 10.530 1.00 54.88 259 GLY A O 1
ATOM 2032 N N . ARG A 1 260 ? 39.882 -8.273 11.962 1.00 49.22 260 ARG A N 1
ATOM 2033 C CA . ARG A 1 260 ? 41.077 -9.096 11.790 1.00 49.22 260 ARG A CA 1
ATOM 2034 C C . ARG A 1 260 ? 40.619 -10.474 11.337 1.00 49.22 260 ARG A C 1
ATOM 2036 O O . ARG A 1 260 ? 40.462 -11.380 12.143 1.00 49.22 260 ARG A O 1
ATOM 2043 N N . TYR A 1 261 ? 40.439 -10.629 10.029 1.00 53.53 261 TYR A N 1
ATOM 2044 C CA . TYR A 1 261 ? 40.126 -11.900 9.360 1.00 53.53 261 TYR A CA 1
ATOM 2045 C C . TYR A 1 261 ? 41.306 -12.893 9.337 1.00 53.53 261 TYR A C 1
ATOM 2047 O O . TYR A 1 261 ? 41.421 -13.716 8.433 1.00 53.53 261 TYR A O 1
ATOM 2055 N N . SER A 1 262 ? 42.203 -12.827 10.320 1.00 66.94 262 SER A N 1
ATOM 2056 C CA . SER A 1 262 ? 43.292 -13.789 10.454 1.00 66.94 262 SER A CA 1
ATOM 2057 C C . SER A 1 262 ? 42.963 -14.719 11.615 1.00 66.94 262 SER A C 1
ATOM 2059 O O . SER A 1 262 ? 42.908 -14.242 12.752 1.00 66.94 262 SER A O 1
ATOM 2061 N N . PRO A 1 263 ? 42.744 -16.024 11.371 1.00 75.31 263 PRO A N 1
ATOM 2062 C CA . PRO A 1 263 ? 42.559 -16.975 12.455 1.00 75.31 263 PRO A CA 1
ATOM 2063 C C . PRO A 1 263 ? 43.768 -16.934 13.406 1.00 75.31 263 PRO A C 1
ATOM 2065 O O . PRO A 1 263 ? 44.899 -16.695 12.964 1.00 75.31 263 PRO A O 1
ATOM 2068 N N . PRO A 1 264 ? 43.555 -17.138 14.715 1.00 73.44 264 PRO A N 1
ATOM 2069 C CA . PRO A 1 264 ? 44.639 -17.126 15.686 1.00 73.44 264 PRO A CA 1
ATOM 2070 C C . PRO A 1 264 ? 45.657 -18.224 15.354 1.00 73.44 264 PRO A C 1
ATOM 2072 O O . PRO A 1 264 ? 45.286 -19.357 15.050 1.00 73.44 264 PRO A O 1
ATOM 2075 N N . LEU A 1 265 ? 46.949 -17.886 15.419 1.00 75.69 265 LEU A N 1
ATOM 2076 C CA . LEU A 1 265 ? 48.033 -18.848 15.219 1.00 75.69 265 LEU A CA 1
ATOM 2077 C C . LEU A 1 265 ? 47.931 -19.959 16.271 1.00 75.69 265 LEU A C 1
ATOM 2079 O O . LEU A 1 265 ? 48.130 -19.713 17.463 1.00 75.69 265 LEU A O 1
ATOM 2083 N N . LEU A 1 266 ? 47.636 -21.178 15.817 1.00 77.56 266 LEU A N 1
ATOM 2084 C CA . LEU A 1 266 ? 47.645 -22.357 16.673 1.00 77.56 266 LEU A CA 1
ATOM 2085 C C . LEU A 1 266 ? 49.074 -22.642 17.137 1.00 77.56 266 LEU A C 1
ATOM 2087 O O . LEU A 1 266 ? 50.042 -22.535 16.381 1.00 77.56 266 LEU A O 1
ATOM 2091 N N . GLN A 1 267 ? 49.216 -23.012 18.405 1.00 78.25 267 GLN A N 1
ATOM 2092 C CA . GLN A 1 267 ? 50.510 -23.407 18.951 1.00 78.25 267 GLN A CA 1
ATOM 2093 C C . GLN A 1 267 ? 50.859 -24.832 18.505 1.00 78.25 267 GLN A C 1
ATOM 2095 O O . GLN A 1 267 ? 49.979 -25.676 18.380 1.00 78.25 267 GLN A O 1
ATOM 2100 N N . ALA A 1 268 ? 52.150 -25.143 18.342 1.00 65.38 268 ALA A N 1
ATOM 2101 C CA . ALA A 1 268 ? 52.624 -26.426 17.797 1.00 65.38 268 ALA A CA 1
ATOM 2102 C C . ALA A 1 268 ? 52.083 -27.686 18.514 1.00 65.38 268 ALA A C 1
ATOM 2104 O O . ALA A 1 268 ? 51.992 -28.751 17.914 1.00 65.38 268 ALA A O 1
ATOM 2105 N N . HIS A 1 269 ? 51.690 -27.578 19.786 1.00 71.69 269 HIS A N 1
ATOM 2106 C CA . HIS A 1 269 ? 51.098 -28.687 20.540 1.00 71.69 269 HIS A CA 1
ATOM 2107 C C . HIS A 1 269 ? 49.622 -28.960 20.186 1.00 71.69 269 HIS A C 1
ATOM 2109 O O . HIS A 1 269 ? 49.128 -30.047 20.463 1.00 71.69 269 HIS A O 1
ATOM 2115 N N . GLN A 1 270 ? 48.925 -27.992 19.582 1.00 69.75 270 GLN A N 1
ATOM 2116 C CA . GLN A 1 270 ? 47.507 -28.076 19.201 1.00 69.75 270 GLN A CA 1
ATOM 2117 C C . GLN A 1 270 ? 47.308 -28.802 17.865 1.00 69.75 270 GLN A C 1
ATOM 2119 O O . GLN A 1 270 ? 46.243 -29.354 17.623 1.00 69.75 270 GLN A O 1
ATOM 2124 N N . VAL A 1 271 ? 48.355 -28.852 17.039 1.00 64.69 271 VAL A N 1
ATOM 2125 C CA . VAL A 1 271 ? 48.415 -29.580 15.759 1.00 64.69 271 VAL A CA 1
ATOM 2126 C C . VAL A 1 271 ? 49.221 -30.882 15.865 1.00 64.69 271 VAL A C 1
ATOM 2128 O O . VAL A 1 271 ? 49.359 -31.619 14.897 1.00 64.69 271 VAL A O 1
ATOM 2131 N N . ALA A 1 272 ? 49.738 -31.221 17.052 1.00 58.94 272 ALA A N 1
ATOM 2132 C CA . ALA A 1 272 ? 50.580 -32.405 17.258 1.00 58.94 272 ALA A CA 1
ATOM 2133 C C . ALA A 1 272 ? 49.840 -33.746 17.058 1.00 58.94 272 ALA A C 1
ATOM 2135 O O . ALA A 1 272 ? 50.482 -34.785 16.911 1.00 58.94 272 ALA A O 1
ATOM 2136 N N . SER A 1 273 ? 48.504 -33.736 17.054 1.00 60.75 273 SER A N 1
ATOM 2137 C CA . SER A 1 273 ? 47.665 -34.892 16.711 1.00 60.75 273 SER A CA 1
ATOM 2138 C C . SER A 1 273 ? 47.278 -34.955 15.231 1.00 60.75 273 SER A C 1
ATOM 2140 O O . SER A 1 273 ? 46.623 -35.913 14.819 1.00 60.75 273 SER A O 1
ATOM 2142 N N . GLU A 1 274 ? 47.639 -33.951 14.432 1.00 63.06 274 GLU A N 1
ATOM 2143 C CA . GLU A 1 274 ? 47.292 -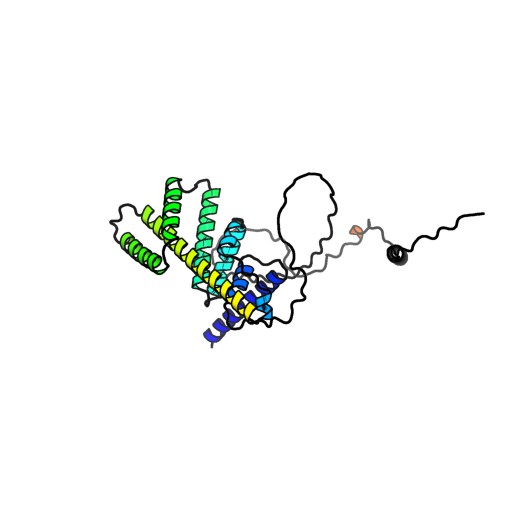33.905 13.018 1.00 63.06 274 GLU A CA 1
ATOM 2144 C C . GLU A 1 274 ? 48.283 -34.726 12.194 1.00 63.06 274 GLU A C 1
ATOM 2146 O O . GLU A 1 274 ? 49.503 -34.695 12.374 1.00 63.06 274 GLU A O 1
ATOM 2151 N N . ARG A 1 275 ? 47.731 -35.523 11.282 1.00 66.56 275 ARG A N 1
ATOM 2152 C CA . ARG A 1 275 ? 48.504 -36.365 10.380 1.00 66.56 275 ARG A CA 1
ATOM 2153 C C . ARG A 1 275 ? 49.171 -35.459 9.348 1.00 66.56 275 ARG A C 1
ATOM 2155 O O . ARG A 1 275 ? 48.525 -35.058 8.388 1.00 66.56 275 ARG A O 1
ATOM 2162 N N . VAL A 1 276 ? 50.452 -35.156 9.543 1.00 71.69 276 VAL A N 1
ATOM 2163 C CA . VAL A 1 276 ? 51.275 -34.484 8.529 1.00 71.69 276 VAL A CA 1
ATOM 2164 C C . VAL A 1 276 ? 51.338 -35.396 7.302 1.00 71.69 276 VAL A C 1
ATOM 2166 O O . VAL A 1 276 ? 51.851 -36.515 7.377 1.00 71.69 276 VAL A O 1
ATOM 2169 N N . ILE A 1 277 ? 50.744 -34.949 6.197 1.00 74.19 277 ILE A N 1
ATOM 2170 C CA . ILE A 1 277 ? 50.842 -35.608 4.894 1.00 74.19 277 ILE A CA 1
ATOM 2171 C C . ILE A 1 277 ? 52.000 -34.945 4.153 1.00 74.19 277 ILE A C 1
ATOM 2173 O O . ILE A 1 277 ? 52.132 -33.724 4.174 1.00 74.19 277 ILE A O 1
ATOM 2177 N N . ASP A 1 278 ? 52.852 -35.758 3.540 1.00 82.50 278 ASP A N 1
ATOM 2178 C CA . ASP A 1 278 ? 53.940 -35.269 2.700 1.00 82.50 278 ASP A CA 1
ATOM 2179 C C . ASP A 1 278 ? 53.385 -34.564 1.445 1.00 82.50 278 ASP A C 1
ATOM 2181 O O . ASP A 1 278 ? 52.436 -35.052 0.823 1.00 82.50 278 ASP A O 1
ATOM 2185 N N . GLU A 1 279 ? 53.964 -33.416 1.085 1.00 79.38 279 GLU A N 1
ATOM 2186 C CA . GLU A 1 279 ? 53.487 -32.564 -0.014 1.00 79.38 279 GLU A CA 1
ATOM 2187 C C . GLU A 1 279 ? 53.484 -33.288 -1.369 1.00 79.38 279 GLU A C 1
ATOM 2189 O O . GLU A 1 279 ? 52.596 -33.059 -2.198 1.00 79.38 279 GLU A O 1
ATOM 2194 N N . GLU A 1 280 ? 54.447 -34.184 -1.609 1.00 82.81 280 GLU A N 1
ATOM 2195 C CA . GLU A 1 280 ? 54.506 -34.954 -2.852 1.00 82.81 280 GLU A CA 1
ATOM 2196 C C . GLU A 1 280 ? 53.391 -36.003 -2.890 1.00 82.81 280 GLU A C 1
ATOM 2198 O O . GLU A 1 280 ? 52.702 -36.143 -3.905 1.00 82.81 280 GLU A O 1
ATOM 2203 N N . ALA A 1 281 ? 53.140 -36.673 -1.762 1.00 81.38 281 ALA A N 1
ATOM 2204 C CA . ALA A 1 281 ? 52.089 -37.681 -1.647 1.00 81.38 281 ALA A CA 1
ATOM 2205 C C . ALA A 1 281 ? 50.678 -37.087 -1.820 1.00 81.38 281 ALA A C 1
ATOM 2207 O O . ALA A 1 281 ? 49.830 -37.692 -2.486 1.00 81.38 281 ALA A O 1
ATOM 2208 N N . ASP A 1 282 ? 50.422 -35.901 -1.259 1.00 84.88 282 ASP A N 1
ATOM 2209 C CA . ASP A 1 282 ? 49.146 -35.192 -1.432 1.00 84.88 282 ASP A CA 1
ATOM 2210 C C . ASP A 1 282 ? 48.928 -34.781 -2.898 1.00 84.88 282 ASP A C 1
ATOM 2212 O O . ASP A 1 282 ? 47.865 -35.008 -3.488 1.00 84.88 282 ASP A O 1
ATOM 2216 N N . ARG A 1 283 ? 49.985 -34.274 -3.545 1.00 83.38 283 ARG A N 1
ATOM 2217 C CA . ARG A 1 283 ? 49.951 -33.878 -4.956 1.00 83.38 283 ARG A CA 1
ATOM 2218 C C . ARG A 1 283 ? 49.672 -35.057 -5.885 1.00 83.38 283 ARG A C 1
ATOM 2220 O O . ARG A 1 283 ? 48.890 -34.916 -6.829 1.00 83.38 283 ARG A O 1
ATOM 2227 N N . GLU A 1 284 ? 50.285 -36.210 -5.638 1.00 89.81 284 GLU A N 1
ATOM 2228 C CA . GLU A 1 284 ? 50.035 -37.428 -6.413 1.00 89.81 284 GLU A CA 1
ATOM 2229 C C . GLU A 1 284 ? 48.594 -37.924 -6.256 1.00 89.81 284 GLU A C 1
ATOM 2231 O O . GLU A 1 284 ? 47.944 -38.259 -7.253 1.00 89.81 284 GLU A O 1
ATOM 2236 N N . ALA A 1 285 ? 48.066 -37.922 -5.028 1.00 87.38 285 ALA A N 1
ATOM 2237 C CA . ALA A 1 285 ? 46.678 -38.293 -4.763 1.00 87.38 285 ALA A CA 1
ATOM 2238 C C . ALA A 1 285 ? 45.702 -37.384 -5.528 1.00 87.38 285 ALA A C 1
ATOM 2240 O O . ALA A 1 285 ? 44.766 -37.869 -6.172 1.00 87.38 285 ALA A O 1
ATOM 2241 N N . LEU A 1 286 ? 45.969 -36.077 -5.537 1.00 85.44 286 LEU A N 1
ATOM 2242 C CA . LEU A 1 286 ? 45.153 -35.083 -6.231 1.00 85.44 286 LEU A CA 1
ATOM 2243 C C . LEU A 1 286 ? 45.195 -35.264 -7.758 1.00 85.44 286 LEU A C 1
ATOM 2245 O O . LEU A 1 286 ? 44.159 -35.180 -8.425 1.00 85.44 286 LEU A O 1
ATOM 2249 N N . LEU A 1 287 ? 46.368 -35.554 -8.330 1.00 89.69 287 LEU A N 1
ATOM 2250 C CA . LEU A 1 287 ? 46.510 -35.820 -9.766 1.00 89.69 287 LEU A CA 1
ATOM 2251 C C . LEU A 1 287 ? 45.781 -37.098 -10.188 1.00 89.69 287 LEU A C 1
ATOM 2253 O O . LEU A 1 287 ? 45.059 -37.088 -11.187 1.00 89.69 287 LEU A O 1
ATOM 2257 N N . LYS A 1 288 ? 45.901 -38.166 -9.398 1.00 88.12 288 LYS A N 1
ATOM 2258 C CA . LYS A 1 288 ? 45.210 -39.434 -9.649 1.00 88.12 288 LYS A CA 1
ATOM 2259 C C . LYS A 1 288 ? 43.691 -39.272 -9.606 1.00 88.12 288 LYS A C 1
ATOM 2261 O O . LYS A 1 288 ? 42.981 -39.828 -10.445 1.00 88.12 288 LYS A O 1
ATOM 2266 N N . GLU A 1 289 ? 43.190 -38.468 -8.674 1.00 86.12 289 GLU A N 1
ATOM 2267 C CA . GLU A 1 289 ? 41.762 -38.183 -8.557 1.00 86.12 289 GLU A CA 1
ATOM 2268 C C . GLU A 1 289 ? 41.250 -37.322 -9.724 1.00 86.12 289 GLU A C 1
ATOM 2270 O O . GLU A 1 289 ? 40.184 -37.592 -10.285 1.00 86.12 289 GLU A O 1
ATOM 2275 N N . ARG A 1 290 ? 42.048 -36.348 -10.183 1.00 86.50 290 ARG A N 1
ATOM 2276 C CA . ARG A 1 290 ? 41.754 -35.579 -11.405 1.00 86.50 290 ARG A CA 1
ATOM 2277 C C . ARG A 1 290 ? 41.715 -36.460 -12.649 1.00 86.50 290 ARG A C 1
ATOM 2279 O O . ARG A 1 290 ? 40.829 -36.281 -13.484 1.00 86.50 290 ARG A O 1
ATOM 2286 N N . GLU A 1 291 ? 42.638 -37.410 -12.785 1.00 86.25 291 GLU A N 1
ATOM 2287 C CA . GLU A 1 291 ? 42.615 -38.373 -13.889 1.00 86.25 291 GLU A CA 1
ATOM 2288 C C . GLU A 1 291 ? 41.388 -39.281 -13.825 1.00 86.25 291 GLU A C 1
ATOM 2290 O O . GLU A 1 291 ? 40.742 -39.485 -14.852 1.00 86.25 291 GLU A O 1
ATOM 2295 N N . ARG A 1 292 ? 41.003 -39.754 -12.634 1.00 85.00 292 ARG A N 1
ATOM 2296 C CA . ARG A 1 292 ? 39.794 -40.564 -12.431 1.00 85.00 292 ARG A CA 1
ATOM 2297 C C . ARG A 1 292 ? 38.533 -39.825 -12.873 1.00 85.00 292 ARG A C 1
ATOM 2299 O O . ARG A 1 292 ? 37.729 -40.383 -13.616 1.00 85.00 292 ARG A O 1
ATOM 2306 N N . VAL A 1 293 ? 38.367 -38.568 -12.459 1.00 81.75 293 VAL A N 1
ATOM 2307 C CA . VAL A 1 293 ? 37.228 -37.730 -12.871 1.00 81.75 293 VAL A CA 1
ATOM 2308 C C . VAL A 1 293 ? 37.258 -37.488 -14.380 1.00 81.75 293 VAL A C 1
ATOM 2310 O O . VAL A 1 293 ? 36.237 -37.629 -15.049 1.00 81.75 293 VAL A O 1
ATOM 2313 N N . ARG A 1 294 ? 38.433 -37.205 -14.950 1.00 77.38 294 ARG A N 1
ATOM 2314 C CA . ARG A 1 294 ? 38.594 -36.985 -16.394 1.00 77.38 294 ARG A CA 1
ATOM 2315 C C . ARG A 1 294 ? 38.277 -38.236 -17.221 1.00 77.38 294 ARG A C 1
ATOM 2317 O O . ARG A 1 294 ? 37.652 -38.121 -18.272 1.00 77.38 294 ARG A O 1
ATOM 2324 N N . GLN A 1 295 ? 38.662 -39.419 -16.747 1.00 74.75 295 GLN A N 1
ATOM 2325 C CA . GLN A 1 295 ? 38.327 -40.699 -17.378 1.00 74.75 295 GLN A CA 1
ATOM 2326 C C . GLN A 1 295 ? 36.842 -41.051 -17.197 1.00 74.75 295 GLN A C 1
ATOM 2328 O O . GLN A 1 295 ? 36.218 -41.540 -18.134 1.00 74.75 295 GLN A O 1
ATOM 2333 N N . GLY A 1 296 ? 36.244 -40.730 -16.045 1.00 67.50 296 GLY A N 1
ATOM 2334 C CA . GLY A 1 296 ? 34.803 -40.881 -15.811 1.00 67.50 296 GLY A CA 1
ATOM 2335 C C . GLY A 1 296 ? 33.950 -40.001 -16.732 1.00 67.50 296 GLY A C 1
ATOM 2336 O O . GLY A 1 296 ? 32.931 -40.455 -17.245 1.00 67.50 296 GLY A O 1
ATOM 2337 N N . ILE A 1 297 ? 34.407 -38.779 -17.021 1.00 58.38 297 ILE A N 1
ATOM 2338 C CA . ILE A 1 297 ? 33.765 -37.872 -17.985 1.00 58.38 297 ILE A CA 1
ATOM 2339 C C . ILE A 1 297 ? 33.922 -38.388 -19.428 1.00 58.38 297 ILE A C 1
ATOM 2341 O O . ILE A 1 297 ? 32.999 -38.260 -20.228 1.00 58.38 297 ILE A O 1
ATOM 2345 N N . ALA A 1 298 ? 35.046 -39.032 -19.764 1.00 54.88 298 ALA A N 1
ATOM 2346 C CA . ALA A 1 298 ? 35.274 -39.599 -21.098 1.00 54.88 298 ALA A CA 1
ATOM 2347 C C . ALA A 1 298 ? 34.416 -40.847 -21.396 1.00 54.88 298 ALA A C 1
ATOM 2349 O O . ALA A 1 298 ? 34.080 -41.091 -22.553 1.00 54.88 298 ALA A O 1
ATOM 2350 N N . VAL A 1 299 ? 34.031 -41.624 -20.376 1.00 56.22 299 VAL A N 1
ATOM 2351 C CA . VA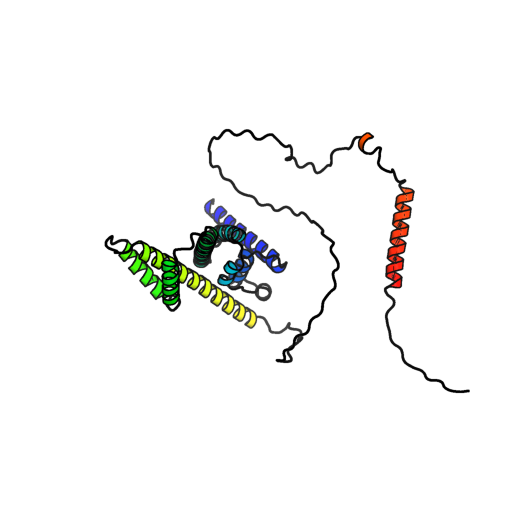L A 1 299 ? 33.199 -42.835 -20.542 1.00 56.22 299 VAL A CA 1
ATOM 2352 C C . VAL A 1 299 ? 31.693 -42.513 -20.572 1.00 56.22 299 VAL A C 1
ATOM 2354 O O . VAL A 1 299 ? 30.918 -43.283 -21.131 1.00 56.22 299 VAL A O 1
ATOM 2357 N N . GLY A 1 300 ? 31.265 -41.353 -20.058 1.00 49.97 300 GLY A N 1
ATOM 2358 C CA . GLY A 1 300 ? 29.857 -40.920 -20.055 1.00 49.97 300 GLY A CA 1
ATOM 2359 C C . GLY A 1 300 ? 29.384 -40.140 -21.293 1.00 49.97 300 GLY A C 1
ATOM 2360 O O . GLY A 1 300 ? 28.216 -39.770 -21.356 1.00 49.97 300 GLY A O 1
ATOM 2361 N N . GLY A 1 301 ? 30.267 -39.871 -22.264 1.00 46.34 301 GLY A N 1
ATOM 2362 C CA . GLY A 1 301 ? 30.010 -38.984 -23.412 1.00 46.34 301 GLY A CA 1
ATOM 2363 C C . GLY A 1 301 ? 29.985 -39.662 -24.790 1.00 46.34 301 GLY A C 1
ATOM 2364 O O . GLY A 1 301 ? 30.261 -39.002 -25.788 1.00 46.34 301 GLY A O 1
ATOM 2365 N N . GLY A 1 302 ? 29.714 -40.970 -24.867 1.00 42.22 302 GLY A N 1
ATOM 2366 C CA . GLY A 1 302 ? 29.602 -41.723 -26.124 1.00 42.22 302 GLY A CA 1
ATOM 2367 C C . GLY A 1 302 ? 28.145 -42.014 -26.477 1.00 42.22 302 GLY A C 1
ATOM 2368 O O . GLY A 1 302 ? 27.542 -42.925 -25.919 1.00 42.22 302 GLY A O 1
ATOM 2369 N N . GLY A 1 303 ? 27.587 -41.209 -27.381 1.00 41.88 303 GLY A N 1
ATOM 2370 C CA . GLY A 1 303 ? 26.174 -41.173 -27.745 1.00 41.88 303 GLY A CA 1
ATOM 2371 C C . GLY A 1 303 ? 25.537 -42.504 -28.155 1.00 41.88 303 GLY A C 1
ATOM 2372 O O . GLY A 1 303 ? 26.055 -43.267 -28.969 1.00 41.88 303 GLY A O 1
ATOM 2373 N N . SER A 1 304 ? 24.327 -42.685 -27.629 1.00 43.25 304 SER A N 1
ATOM 2374 C CA . SER A 1 304 ? 23.252 -43.476 -28.215 1.00 43.25 304 SER A CA 1
ATOM 2375 C C . SER A 1 304 ? 22.943 -42.940 -29.619 1.00 43.25 304 SER A C 1
ATOM 2377 O O . SER A 1 304 ? 22.473 -41.813 -29.773 1.00 43.25 304 SER A O 1
ATOM 2379 N N . GLY A 1 305 ? 23.253 -43.728 -30.646 1.00 36.59 305 GLY A N 1
ATOM 2380 C CA . GLY A 1 305 ? 22.953 -43.440 -32.046 1.00 36.59 305 GLY A CA 1
ATOM 2381 C C . GLY A 1 305 ? 22.542 -44.732 -32.741 1.00 36.59 305 GLY A C 1
ATOM 2382 O O . GLY A 1 305 ? 23.365 -45.621 -32.940 1.00 36.59 305 GLY A O 1
ATOM 2383 N N . GLY A 1 306 ? 21.246 -44.847 -33.034 1.00 36.62 306 GLY A N 1
ATOM 2384 C CA . GLY A 1 306 ? 20.620 -46.021 -33.632 1.00 36.62 306 GLY A CA 1
ATOM 2385 C C . GLY A 1 306 ? 21.130 -46.365 -35.034 1.00 36.62 306 GLY A C 1
ATOM 2386 O O . GLY A 1 306 ? 21.640 -45.519 -35.766 1.00 36.62 306 GLY A O 1
ATOM 2387 N N . GLY A 1 307 ? 20.949 -47.630 -35.418 1.00 34.72 307 GLY A N 1
ATOM 2388 C CA . GLY A 1 307 ? 21.376 -48.125 -36.724 1.00 34.72 307 GLY A CA 1
ATOM 2389 C C . GLY A 1 307 ? 20.994 -49.578 -37.001 1.00 34.72 307 GLY A C 1
ATOM 2390 O O . GLY A 1 307 ? 21.863 -50.434 -37.028 1.00 34.72 307 GLY A O 1
ATOM 2391 N N . VAL A 1 308 ? 19.690 -49.803 -37.180 1.00 38.62 308 VAL A N 1
ATOM 2392 C CA . VAL A 1 308 ? 19.016 -50.709 -38.136 1.00 38.62 308 VAL A CA 1
ATOM 2393 C C . VAL A 1 308 ? 19.599 -52.092 -38.499 1.00 38.62 308 VAL A C 1
ATOM 2395 O O . VAL A 1 308 ? 20.689 -52.244 -39.042 1.00 38.62 308 VAL A O 1
ATOM 2398 N N . ASP A 1 309 ? 18.711 -53.076 -38.322 1.00 41.66 309 ASP A N 1
ATOM 2399 C CA . ASP A 1 309 ? 18.536 -54.347 -39.033 1.00 41.66 309 ASP A CA 1
ATOM 2400 C C . ASP A 1 309 ? 19.365 -54.596 -40.305 1.00 41.66 309 ASP A C 1
ATOM 2402 O O . ASP A 1 309 ? 19.230 -53.901 -41.315 1.00 41.66 309 ASP A O 1
ATOM 2406 N N . ARG A 1 310 ? 20.042 -55.753 -40.336 1.00 40.28 310 ARG A N 1
ATOM 2407 C CA . ARG A 1 310 ? 20.131 -56.577 -41.550 1.00 40.28 310 ARG A CA 1
ATOM 2408 C C . ARG A 1 310 ? 20.016 -58.064 -41.235 1.00 40.28 310 ARG A C 1
ATOM 2410 O O . ARG A 1 310 ? 20.935 -58.708 -40.742 1.00 40.28 310 ARG A O 1
ATOM 2417 N N . VAL A 1 311 ? 18.859 -58.582 -41.625 1.00 41.38 311 VAL A N 1
ATOM 2418 C CA . VAL A 1 311 ? 18.562 -59.977 -41.941 1.00 41.38 311 VAL A CA 1
ATOM 2419 C C . VAL A 1 311 ? 19.599 -60.535 -42.925 1.00 41.38 311 VAL A C 1
ATOM 2421 O O . VAL A 1 311 ? 19.809 -59.964 -43.994 1.00 41.38 311 VAL A O 1
ATOM 2424 N N . ALA A 1 312 ? 20.176 -61.695 -42.611 1.00 37.50 312 ALA A N 1
ATOM 2425 C CA . ALA A 1 312 ? 20.732 -62.611 -43.603 1.00 37.50 312 ALA A CA 1
ATOM 2426 C C . ALA A 1 312 ? 20.477 -64.053 -43.147 1.00 37.50 312 ALA A C 1
ATOM 2428 O O . ALA A 1 312 ? 21.053 -64.537 -42.175 1.00 37.50 312 ALA A O 1
ATOM 2429 N N . ALA A 1 313 ? 19.555 -64.708 -43.848 1.00 38.31 313 ALA A N 1
ATOM 2430 C CA . ALA A 1 313 ? 19.217 -66.113 -43.714 1.00 38.31 313 ALA A CA 1
ATOM 2431 C C . ALA A 1 313 ? 20.026 -66.966 -44.708 1.00 38.31 313 ALA A C 1
ATOM 2433 O O . ALA A 1 313 ? 20.251 -66.528 -45.833 1.00 38.31 313 ALA A O 1
ATOM 2434 N N . SER A 1 314 ? 20.301 -68.216 -44.303 1.00 40.72 314 SER A N 1
ATOM 2435 C CA . SER A 1 314 ? 20.804 -69.368 -45.086 1.00 40.72 314 SER A CA 1
ATOM 2436 C C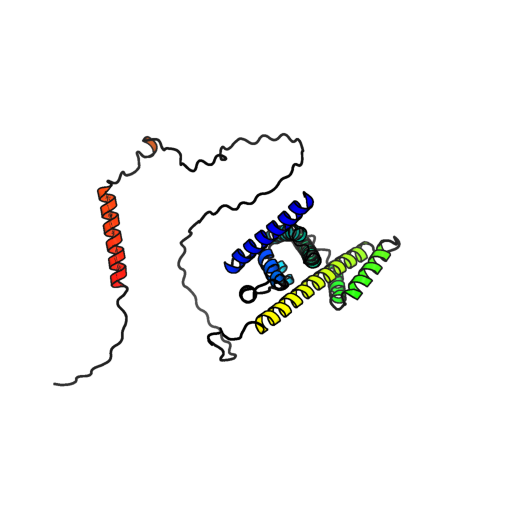 . SER A 1 314 ? 22.225 -69.232 -45.660 1.00 40.72 314 SER A C 1
ATOM 2438 O O . SER A 1 314 ? 22.551 -68.258 -46.322 1.00 40.72 314 SER A O 1
ATOM 2440 N N . ARG A 1 315 ? 23.121 -70.207 -45.487 1.00 37.84 315 ARG A N 1
ATOM 2441 C CA . ARG A 1 315 ? 22.946 -71.658 -45.627 1.00 37.84 315 ARG A CA 1
ATOM 2442 C C . ARG A 1 315 ? 24.101 -72.396 -44.952 1.00 37.84 315 ARG A C 1
ATOM 2444 O O . ARG A 1 315 ? 25.205 -71.810 -44.930 1.00 37.84 315 ARG A O 1
#

Foldseek 3Di:
DVVVVVLVVLVVVLVVVLVVLLVCVVVVNHQLVSLQSLLLVLVDPPDDLVSLLPRDRDQNLVNLVPDDLVSLVVVLVVLVVCLVSCVVLVLLSVLSNLSSVVSNVCVVCVVVVVRPPVVLVVVLVVLLVVLLPDDLVVLVVVLVVLVVLLVPPPNPCNPSSVSSNSSSSNSNSSVSSVVSSVVSVVSSVVSVVPPPPPDDDDDDDDDDDDDDDDDDDDDDDDDDDDDDDDDDDDPPPDPDPDDDDDDDDDDDDDPDDDPDPDPDDDDPVVCVPPDDDDPVRVVVVVVVVVVVVVVVVVVPPDDDDDDDDDDDDDD

Sequence (315 aa):
AFYDNEKREEEFQLKQSHNRAHIRVTEGRGKPIDLVSESLSLLLEDIEPEEAAGIKPEDPLLIFQQLTTRELRELHAEICRRAQLDTRFGSFWGAMRTLCEDTEATLEAQQSGAGSTGLHSDVDREVASMLASKSSVELDQLSEQIAEQLQDDEAADADYWQTVQRQLSLARARYIVGQTYRHVRERKEELAARAPADEVPEAKRGVEEEGESVAEVEDARRDAGRYSPQLFDDDEEEDEELRGGEGSGAVPSGEGASGRYSPPLLQAHQVASERVIDEEADREALLKERERVRQGIAVGGGGSGGGVDRVAASR

Secondary structure (DSSP, 8-state):
-HHHHHHHHHHHHHHHHHHHHHHHHHTT---HHHHHHHHHHTTSTT--HHHHHH-----HHHHGGG--HHHHHHHHHHHHHHHHH-GGGHHHHHHHHHHHHHHHHHHHHHHTS----HHHHHHHHHHHHHHHTS-HHHHHHHHHHHHHHHHSTT-S-HHHHHHHHHHHHHHHHHHHHHHHHHHHHHHHHHHHHHS-S------------------------------------------------------------S---------TTTSTTS----HHHHHHHHHHHHHHHHHHHHHS---------------

InterPro domains:
  IPR018816 Splicing factor cactin, central domain [PF10312] (5-179)

pLDDT: mean 72.3, std 21.82, range [26.89, 95.88]